Protein AF-0000000083647543 (afdb_homodimer)

pLDDT: mean 90.59, std 14.77, range [20.58, 98.81]

Organism: NCBI:txid97028

Foldseek 3Di:
DPCVVPPDDDDDDDDDPDADDDDDDPVLFDPDDPPDQDFQWAWKDKLNDIFTFATEAQVAPAKAFEVVLCVVSVHDLVQFDADPDAFDQDPVGDGFHFPHKGWIWIWDDDDQQIDTDIGIHTYGHDDDPGRMYDYNVNCVRQVWDDDSRSSDIWGAGPVRDIDD/DPCPVPPDDDDDDDDDPDADDDDDDPVLFDDDDPPDQDFQWAWKDKLNDIFTFATEAQVAPAKAFEVVLCVVSVHDLVQFDADPDAFDQDPVGDGFHFPHKGWIWIWDDDDQQIDTDIGIHTYGHDDDPGRMYDYNVNCVRQVWDDDSRSSDIWGAGPVRDIDD

Solvent-accessible surface area (backbone atoms only — not comparable to full-atom values): 18134 Å² total; per-residue (Å²): 126,82,71,74,69,56,86,72,66,42,41,74,64,69,90,72,85,88,56,82,50,54,67,49,44,70,86,56,40,62,89,67,77,81,54,80,60,59,74,36,60,40,59,37,35,39,78,92,36,85,45,62,39,27,34,52,18,57,56,32,80,49,26,37,30,25,41,70,41,45,51,70,56,69,56,54,76,88,58,46,39,82,63,86,68,78,59,45,65,44,82,61,56,52,69,45,70,54,77,13,33,36,77,42,60,36,29,35,52,48,80,89,35,32,37,71,47,77,38,65,25,39,30,29,84,46,65,64,96,46,37,26,37,42,5,26,45,50,36,39,75,55,53,33,38,51,24,56,51,46,58,45,50,32,29,56,22,85,86,66,45,51,25,61,129,81,72,75,70,58,88,72,66,43,42,73,63,70,91,73,85,88,58,83,50,55,68,47,45,71,88,54,39,62,88,70,76,82,55,81,60,61,76,38,63,41,58,36,34,41,78,92,35,84,43,60,40,27,35,52,18,56,56,33,80,50,24,36,29,24,42,70,40,45,50,71,56,69,55,52,72,87,57,46,40,82,62,86,70,79,59,45,64,43,84,63,56,51,68,45,72,54,76,13,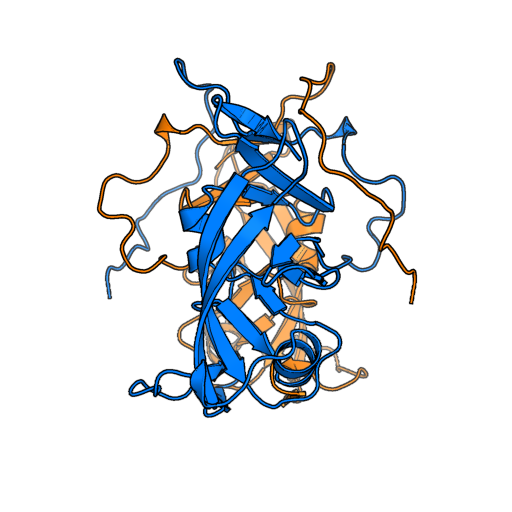32,38,79,41,60,36,30,35,50,48,79,88,35,33,38,73,45,80,38,64,25,39,30,29,85,46,66,64,95,46,38,28,35,42,5,26,45,51,36,40,75,54,53,34,39,50,23,58,52,47,59,45,51,31,31,56,21,85,85,66,46,49,25,61

Sequence (328 aa):
LIDATSKQSATLDKPKKGSVPLSFYLEELPGGSANAPIPLLIRADMANFDVRRVLVGPGSSVDIMFAHCFRTLQLSEHHLAPYVGSDLQGFNGETTKPWGYVDLIVTFGANETAKSIKVQFLVVDCPSLYQCIMGRTAIVDLLAVPSTAHLKLKYYTNKGQVATLIDATSKQSATLDKPKKGSVPLSFYLEELPGGSANAPIPLLIRADMANFDVRRVLVGPGSSVDIMFAHCFRTLQLSEHHLAPYVGSDLQGFNGETTKPWGYVDLIVTFGANETAKSIKVQFLVVDCPSLYQCIMGRTAIVDLLAVPSTAHLKLKYYTNKGQVAT

Nearest PDB structures (foldseek):
  4exh-assembly1_A  TM=6.864E-01  e=7.816E-05  DG-75 Murine leukemia virus
  4xrn-assembly2_B  TM=3.921E-01  e=3.327E-01  Pseudomonas aeruginosa PAO1
  5uwv-assembly6_F  TM=3.687E-01  e=5.391E+00  Mycobacteroides abscessus ATCC 19977
  6iaa-assembly3_C  TM=2.468E-01  e=9.190E+00  Homo sapiens
  4exh-assembly1_A  TM=6.865E-01  e=7.778E-05  DG-75 Murine leukemia virus

Radius of gyration: 19.42 Å; Cα contacts (8 Å, |Δi|>4): 755; chains: 2; bounding box: 48×52×42 Å

Secondary structure (DSSP, 8-state):
-----------B--PPSSSPPEEE-GGGSPSS---S----EEEEEETTEEEEEEEE-TT-SSEEEEHHHHHHTT--GGGPBPP-SPPEE-TTS-EE---EEEEEEEEES-GGG-EEEEEEEEEE----S-SEEE-HHHHHHHT-EEETTTTEEEEE-TTS-EE-/-----------B--PPSSSPPEEE-GGGSPSS---S----EEEEEETTEEEEEEEE-TT-SSEEEEHHHHHHTT--GGGPBPP-SPPEE-TTS-EE---EEEEEEEEES-GGG-EEEEEEEEEE----S-SEEE-HHHHHHHT-EEETTTTEEEEE-TTS-EE-

Structure (mmCIF, N/CA/C/O backbone):
data_AF-0000000083647543-model_v1
#
loop_
_entity.id
_entity.type
_entity.pdbx_description
1 polymer 'Uncharacterized protein'
#
loop_
_atom_site.group_PDB
_atom_site.id
_atom_site.type_symbol
_atom_site.label_atom_id
_atom_site.label_alt_id
_atom_site.label_comp_id
_atom_site.label_asym_id
_atom_site.label_entity_id
_atom_site.label_seq_id
_atom_site.pdbx_PDB_ins_code
_atom_site.Cartn_x
_atom_site.Cartn_y
_atom_site.Cartn_z
_atom_site.occupancy
_atom_site.B_iso_or_equiv
_atom_site.auth_seq_id
_atom_site.auth_comp_id
_atom_site.auth_asym_id
_atom_site.auth_atom_id
_atom_site.pdbx_PDB_model_num
ATOM 1 N N . LEU A 1 1 ? -1.222 -6.895 21.141 1 20.97 1 LEU A N 1
ATOM 2 C CA . LEU A 1 1 ? -1.271 -5.695 20.312 1 20.97 1 LEU A CA 1
ATOM 3 C C . LEU A 1 1 ? 0.047 -4.934 20.375 1 20.97 1 LEU A C 1
ATOM 5 O O . LEU A 1 1 ? 0.365 -4.328 21.406 1 20.97 1 LEU A O 1
ATOM 9 N N . ILE A 1 2 ? 1.062 -5.445 19.984 1 27.89 2 ILE A N 1
ATOM 10 C CA . ILE A 1 2 ? 2.357 -4.789 20.141 1 27.89 2 ILE A CA 1
ATOM 11 C C . ILE A 1 2 ? 2.254 -3.34 19.656 1 27.89 2 ILE A C 1
ATOM 13 O O . ILE A 1 2 ? 1.696 -3.064 18.594 1 27.89 2 ILE A O 1
ATOM 17 N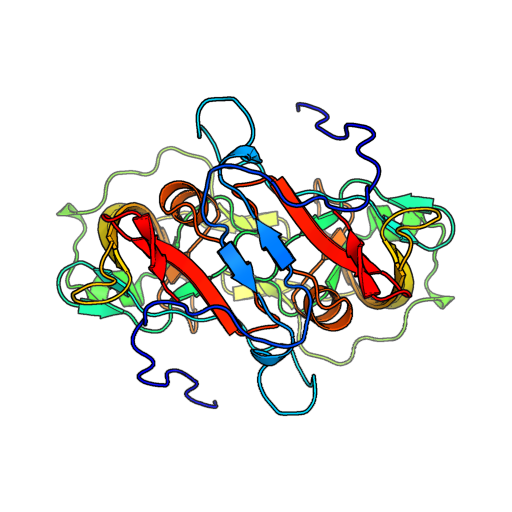 N . ASP A 1 3 ? 2.072 -2.473 20.578 1 28.98 3 ASP A N 1
ATOM 18 C CA . ASP A 1 3 ? 2.07 -1.021 20.422 1 28.98 3 ASP A CA 1
ATOM 19 C C . ASP A 1 3 ? 3.24 -0.554 19.562 1 28.98 3 ASP A C 1
ATOM 21 O O . ASP A 1 3 ? 4.34 -0.328 20.078 1 28.98 3 ASP A O 1
ATOM 25 N N . ALA A 1 4 ? 3.342 -1.151 18.516 1 37.75 4 ALA A N 1
ATOM 26 C CA . ALA A 1 4 ? 4.445 -0.726 17.656 1 37.75 4 ALA A CA 1
ATOM 27 C C . ALA A 1 4 ? 4.473 0.792 17.5 1 37.75 4 ALA A C 1
ATOM 29 O O . ALA A 1 4 ? 5.086 1.321 16.578 1 37.75 4 ALA A O 1
ATOM 30 N N . THR A 1 5 ? 3.502 1.408 18.172 1 40.47 5 THR A N 1
ATOM 31 C CA . THR A 1 5 ? 3.6 2.863 18.141 1 40.47 5 THR A CA 1
ATOM 32 C C . THR A 1 5 ? 4.914 3.334 18.75 1 40.47 5 THR A C 1
ATOM 34 O O . THR A 1 5 ? 4.957 3.689 19.938 1 40.47 5 THR A O 1
ATOM 37 N N . SER A 1 6 ? 5.879 2.578 18.688 1 40.75 6 SER A N 1
ATOM 38 C CA . SER A 1 6 ? 7.09 3.172 19.234 1 40.75 6 SER A CA 1
ATOM 39 C C . SER A 1 6 ? 7.238 4.629 18.812 1 40.75 6 SER A C 1
ATOM 41 O O . SER A 1 6 ? 6.781 5.016 17.734 1 40.75 6 SER A O 1
ATOM 43 N N . LYS A 1 7 ? 7.457 5.473 19.766 1 51 7 LYS A N 1
ATOM 44 C CA . LYS A 1 7 ? 7.871 6.871 19.719 1 51 7 LYS A CA 1
ATOM 45 C C . LYS A 1 7 ? 8.852 7.121 18.578 1 51 7 LYS A C 1
ATOM 47 O O . LYS A 1 7 ? 9.922 7.691 18.781 1 51 7 LYS A O 1
ATOM 52 N N . GLN A 1 8 ? 8.734 6.312 17.562 1 63.41 8 GLN A N 1
ATOM 53 C CA . GLN A 1 8 ? 9.836 6.578 16.641 1 63.41 8 GLN A CA 1
ATOM 54 C C . GLN A 1 8 ? 9.594 7.855 15.852 1 63.41 8 GLN A C 1
ATOM 56 O O . GLN A 1 8 ? 8.531 8.039 15.258 1 63.41 8 GLN A O 1
ATOM 61 N N . SER A 1 9 ? 10.281 8.852 16.281 1 78.44 9 SER A N 1
ATOM 62 C CA . SER A 1 9 ? 10.398 10.125 15.594 1 78.44 9 SER A CA 1
ATOM 63 C C . SER A 1 9 ? 11.156 9.977 14.273 1 78.44 9 SER A C 1
ATOM 65 O O . SER A 1 9 ? 12.055 9.141 14.164 1 78.44 9 SER A O 1
ATOM 67 N N . ALA A 1 10 ? 10.617 10.625 13.391 1 88.5 10 ALA A N 1
ATOM 68 C CA . ALA A 1 10 ? 11.32 10.648 12.109 1 88.5 10 ALA A CA 1
ATOM 69 C C . ALA A 1 10 ? 12.766 11.109 12.289 1 88.5 10 ALA A C 1
ATOM 71 O O . ALA A 1 10 ? 13.047 11.977 13.125 1 88.5 10 ALA A O 1
ATOM 72 N N . THR A 1 11 ? 13.672 10.539 11.578 1 91.81 11 THR A N 1
ATOM 73 C CA . THR A 1 11 ? 15.078 10.922 11.562 1 91.81 11 THR A CA 1
ATOM 74 C C . THR A 1 11 ? 15.57 11.109 10.133 1 91.81 11 THR A C 1
ATOM 76 O O . THR A 1 11 ? 14.961 10.609 9.188 1 91.81 11 THR A O 1
ATOM 79 N N . LEU A 1 12 ? 16.609 11.844 10.031 1 92.81 12 LEU A N 1
ATOM 80 C CA . LEU A 1 12 ? 17.281 11.922 8.734 1 92.81 12 LEU A CA 1
ATOM 81 C C . LEU A 1 12 ? 17.969 10.602 8.398 1 92.81 12 LEU A C 1
ATOM 83 O O . LEU A 1 12 ? 18.562 9.969 9.273 1 92.81 12 LEU A O 1
ATOM 87 N N . ASP A 1 13 ? 17.75 10.266 7.203 1 91.06 13 ASP A N 1
ATOM 88 C CA . ASP A 1 13 ? 18.281 8.984 6.762 1 91.06 13 ASP A CA 1
ATOM 89 C C . ASP A 1 13 ? 19.781 9.07 6.496 1 91.06 13 ASP A C 1
ATOM 91 O O . ASP A 1 13 ? 20.281 10.117 6.082 1 91.06 13 ASP A O 1
ATOM 95 N N . LYS A 1 14 ? 20.484 8.031 6.789 1 86.06 14 LYS A N 1
ATOM 96 C CA . LYS A 1 14 ? 21.906 7.887 6.473 1 86.06 14 LYS A CA 1
ATOM 97 C C . LYS A 1 14 ? 22.156 6.645 5.625 1 86.06 14 LYS A C 1
ATOM 99 O O . LYS A 1 14 ? 21.562 5.594 5.867 1 86.06 14 LYS A O 1
ATOM 104 N N . PRO A 1 15 ? 22.984 6.852 4.648 1 80.38 15 PRO A N 1
ATOM 105 C CA . PRO A 1 15 ? 23.328 5.656 3.873 1 80.38 15 PRO A CA 1
ATOM 106 C C . PRO A 1 15 ? 23.953 4.559 4.727 1 80.38 15 PRO A C 1
ATOM 108 O O . PRO A 1 15 ? 24.688 4.852 5.676 1 80.38 15 PRO A O 1
ATOM 111 N N . LYS A 1 16 ? 23.531 3.342 4.379 1 83.19 16 LYS A N 1
ATOM 112 C CA . LYS A 1 16 ? 24.141 2.201 5.066 1 83.19 16 LYS A CA 1
ATOM 113 C C . LYS A 1 16 ? 25.219 1.545 4.203 1 83.19 16 LYS A C 1
ATOM 115 O O . LYS A 1 16 ? 25.219 1.689 2.98 1 83.19 16 LYS A O 1
ATOM 120 N N . LYS A 1 17 ? 26.172 1.016 4.965 1 80 17 LYS A N 1
ATOM 121 C CA . LYS A 1 17 ? 27.25 0.288 4.297 1 80 17 LYS A CA 1
ATOM 122 C C . LYS A 1 17 ? 26.922 -1.202 4.207 1 80 17 LYS A C 1
ATOM 124 O O . LYS A 1 17 ? 26.219 -1.741 5.059 1 80 17 LYS A O 1
ATOM 129 N N . GLY A 1 18 ? 27.094 -1.846 3.043 1 80.69 18 GLY A N 1
ATOM 130 C CA . GLY A 1 18 ? 26.969 -3.291 2.938 1 80.69 18 GLY A CA 1
ATOM 131 C C . GLY A 1 18 ? 26.156 -3.736 1.735 1 80.69 18 GLY A C 1
ATOM 132 O O . GLY A 1 18 ? 26.703 -4.25 0.761 1 80.69 18 GLY A O 1
ATOM 133 N N . SER A 1 19 ? 24.734 -3.463 1.867 1 82.56 19 SER A N 1
ATOM 134 C CA . SER A 1 19 ? 23.891 -4.008 0.815 1 82.56 19 SER A CA 1
ATOM 135 C C . SER A 1 19 ? 23.531 -2.941 -0.215 1 82.56 19 SER A C 1
ATOM 137 O O . SER A 1 19 ? 23.484 -1.752 0.104 1 82.56 19 SER A O 1
ATOM 139 N N . VAL A 1 20 ? 23.406 -3.359 -1.423 1 92.62 20 VAL A N 1
ATOM 140 C CA . VAL A 1 20 ? 22.797 -2.496 -2.438 1 92.62 20 VAL A CA 1
ATOM 141 C C . VAL A 1 20 ? 21.359 -2.184 -2.062 1 92.62 20 VAL A C 1
ATOM 143 O O . VAL A 1 20 ? 20.547 -3.096 -1.878 1 92.62 20 VAL A O 1
ATOM 146 N N . PRO A 1 21 ? 21.031 -0.951 -1.931 1 96.25 21 PRO A N 1
ATOM 147 C CA . PRO A 1 21 ? 19.672 -0.608 -1.506 1 96.25 21 PRO A CA 1
ATOM 148 C C . PRO A 1 21 ? 18.656 -0.684 -2.646 1 96.25 21 PRO A C 1
ATOM 150 O O . PRO A 1 21 ? 19.031 -0.63 -3.818 1 96.25 21 PRO A O 1
ATOM 153 N N . LEU A 1 22 ? 17.422 -0.881 -2.346 1 97.69 22 LEU A N 1
ATOM 154 C CA . LEU A 1 22 ? 16.328 -0.566 -3.252 1 97.69 22 LEU A CA 1
ATOM 155 C C . LEU A 1 22 ? 16.047 0.934 -3.273 1 97.69 22 LEU A C 1
ATOM 157 O O . LEU A 1 22 ? 15.57 1.498 -2.287 1 97.69 22 LEU A O 1
ATOM 161 N N . SER A 1 23 ? 16.312 1.563 -4.406 1 97.5 23 SER A N 1
ATOM 162 C CA . SER A 1 23 ? 16.344 3.021 -4.453 1 97.5 23 SER A CA 1
ATOM 163 C C . SER A 1 23 ? 15.344 3.562 -5.473 1 97.5 23 SER A C 1
ATOM 165 O O . SER A 1 23 ? 15.203 3.008 -6.562 1 97.5 23 SER A O 1
ATOM 167 N N . PHE A 1 24 ? 14.703 4.633 -5.098 1 96.75 24 PHE A N 1
ATOM 168 C CA . PHE A 1 24 ? 13.789 5.359 -5.969 1 96.75 24 PHE A CA 1
ATOM 169 C C . PHE A 1 24 ? 14.273 6.789 -6.188 1 96.75 24 PHE A C 1
ATOM 171 O O . PHE A 1 24 ? 14.461 7.539 -5.227 1 96.75 24 PHE A O 1
ATOM 178 N N . TYR A 1 25 ? 14.445 7.133 -7.41 1 95.88 25 TYR A N 1
ATOM 179 C CA . TYR A 1 25 ? 14.984 8.438 -7.77 1 95.88 25 TYR A CA 1
ATOM 180 C C . TYR A 1 25 ? 13.875 9.359 -8.266 1 95.88 25 TYR A C 1
ATOM 182 O O . TYR A 1 25 ? 12.906 8.906 -8.883 1 95.88 25 TYR A O 1
ATOM 190 N N . LEU A 1 26 ? 14.07 10.68 -7.98 1 93.75 26 LEU A N 1
ATOM 191 C CA . LEU A 1 26 ? 13.117 11.656 -8.5 1 93.75 26 LEU A CA 1
ATOM 192 C C . LEU A 1 26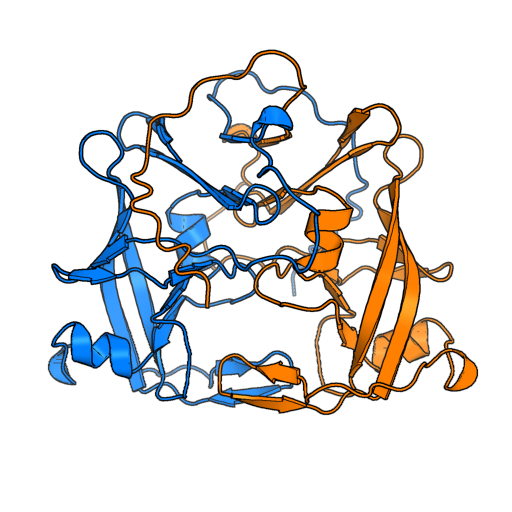 ? 13.023 11.57 -10.016 1 93.75 26 LEU A C 1
ATOM 194 O O . LEU A 1 26 ? 11.953 11.781 -10.594 1 93.75 26 LEU A O 1
ATOM 198 N N . GLU A 1 27 ? 14.07 11.203 -10.703 1 92.44 27 GLU A N 1
ATOM 199 C CA . GLU A 1 27 ? 14.156 11.117 -12.156 1 92.44 27 GLU A CA 1
ATOM 200 C C . GLU A 1 27 ? 13.266 10 -12.695 1 92.44 27 GLU A C 1
ATOM 202 O O . GLU A 1 27 ? 12.984 9.953 -13.898 1 92.44 27 GLU A O 1
ATOM 207 N N . GLU A 1 28 ? 12.883 9.125 -11.805 1 92.62 28 GLU A N 1
ATOM 208 C CA . GLU A 1 28 ? 12.078 7.98 -12.234 1 92.62 28 GLU A CA 1
ATOM 209 C C . GLU A 1 28 ? 10.586 8.289 -12.148 1 92.62 28 GLU A C 1
ATOM 211 O O . GLU A 1 28 ? 9.75 7.465 -12.523 1 92.62 28 GLU A O 1
ATOM 216 N N . LEU A 1 29 ? 10.219 9.414 -11.586 1 92.19 29 LEU A N 1
ATOM 217 C CA . LEU A 1 29 ? 8.805 9.781 -11.5 1 92.19 29 LEU A CA 1
ATOM 218 C C . LEU A 1 29 ? 8.188 9.875 -12.891 1 92.19 29 LEU A C 1
ATOM 220 O O . LEU A 1 29 ? 8.828 10.359 -13.828 1 92.19 29 LEU A O 1
ATOM 224 N N . PRO A 1 30 ? 7.035 9.273 -12.977 1 87.12 30 PRO A N 1
ATOM 225 C CA . PRO A 1 30 ? 6.41 9.367 -14.297 1 87.12 30 PRO A CA 1
ATOM 226 C C . PRO A 1 30 ? 6.121 10.812 -14.711 1 87.12 30 PRO A C 1
ATOM 228 O O . PRO A 1 30 ? 5.926 11.672 -13.852 1 87.12 30 PRO A O 1
ATOM 231 N N . GLY A 1 31 ? 6.453 11.203 -15.977 1 72.88 31 GLY A N 1
ATOM 232 C CA . GLY A 1 31 ? 6.074 12.492 -16.547 1 72.88 31 GLY A CA 1
ATOM 233 C C . GLY A 1 31 ? 4.574 12.727 -16.547 1 72.88 31 GLY A C 1
ATOM 234 O O . GLY A 1 31 ? 3.793 11.773 -16.5 1 72.88 31 GLY A O 1
ATOM 235 N N . GLY A 1 32 ? 3.969 13.906 -16.016 1 59.56 32 GLY A N 1
ATOM 236 C CA . GLY A 1 32 ? 2.559 14.266 -16.031 1 59.56 32 GLY A CA 1
ATOM 237 C C . GLY A 1 32 ? 2.045 14.734 -14.688 1 59.56 32 GLY A C 1
ATOM 238 O O . GLY A 1 32 ? 2.771 14.695 -13.695 1 59.56 32 GLY A O 1
ATOM 239 N N . SER A 1 33 ? 1.001 15.312 -14.883 1 51.12 33 SER A N 1
ATOM 240 C CA . SER A 1 33 ? 0.369 15.891 -13.703 1 51.12 33 SER A CA 1
ATOM 241 C C . SER A 1 33 ? 0.052 14.82 -12.664 1 51.12 33 SER A C 1
ATOM 243 O O . SER A 1 33 ? -0.335 13.703 -13.008 1 51.12 33 SER A O 1
ATOM 245 N N . ALA A 1 34 ? 0.755 14.992 -11.641 1 51.72 34 ALA A N 1
ATOM 246 C CA . ALA A 1 34 ? 0.416 14.242 -10.438 1 51.72 34 ALA A CA 1
ATOM 247 C C . ALA A 1 34 ? -1.086 13.977 -10.359 1 51.72 34 ALA A C 1
ATOM 249 O O . ALA A 1 34 ? -1.601 13.586 -9.312 1 51.72 34 ALA A O 1
ATOM 250 N N . ASN A 1 35 ? -1.878 14.234 -11.508 1 52.59 35 ASN A N 1
ATOM 251 C CA . ASN A 1 35 ? -3.295 14.078 -11.195 1 52.59 35 ASN A CA 1
ATOM 252 C C . ASN A 1 35 ? -3.555 12.82 -10.375 1 52.59 35 ASN A C 1
ATOM 254 O O . ASN A 1 35 ? -2.615 12.164 -9.914 1 52.59 35 ASN A O 1
ATOM 258 N N . ALA A 1 36 ? -4.73 12.078 -10.703 1 57.47 36 ALA A N 1
ATOM 259 C CA . ALA A 1 36 ? -5.32 11.07 -9.82 1 57.47 36 ALA A CA 1
ATOM 260 C C . ALA A 1 36 ? -4.395 9.867 -9.664 1 57.47 36 ALA A C 1
ATOM 262 O O . ALA A 1 36 ? -3.924 9.305 -10.656 1 57.47 36 ALA A O 1
ATOM 263 N N . PRO A 1 37 ? -3.883 9.711 -8.445 1 74.19 37 PRO A N 1
ATOM 264 C CA . PRO A 1 37 ? -2.895 8.641 -8.266 1 74.19 37 PRO A CA 1
ATOM 265 C C . PRO A 1 37 ? -3.361 7.309 -8.844 1 74.19 37 PRO A C 1
ATOM 267 O O . PRO A 1 37 ? -4.492 6.887 -8.594 1 74.19 37 PRO A O 1
ATOM 270 N N . ILE A 1 38 ? -2.756 6.906 -9.891 1 88.94 38 ILE A N 1
ATOM 271 C CA . ILE A 1 38 ? -2.887 5.625 -10.578 1 88.94 38 ILE A CA 1
ATOM 272 C C . ILE A 1 38 ? -2.443 4.496 -9.648 1 88.94 38 ILE A C 1
ATOM 274 O O . ILE A 1 38 ? -1.443 4.625 -8.938 1 88.94 38 ILE A O 1
ATOM 278 N N . PRO A 1 39 ? -3.334 3.48 -9.555 1 94.38 39 PRO A N 1
ATOM 279 C CA . PRO A 1 39 ? -2.867 2.342 -8.758 1 94.38 39 PRO A CA 1
ATOM 280 C C . PRO A 1 39 ? -1.627 1.677 -9.352 1 94.38 39 PRO A C 1
ATOM 282 O O . PRO A 1 39 ? -1.45 1.674 -10.578 1 94.38 39 PRO A O 1
ATOM 285 N N . LEU A 1 40 ? -0.824 1.194 -8.523 1 95.88 40 LEU A N 1
ATOM 286 C CA . LEU A 1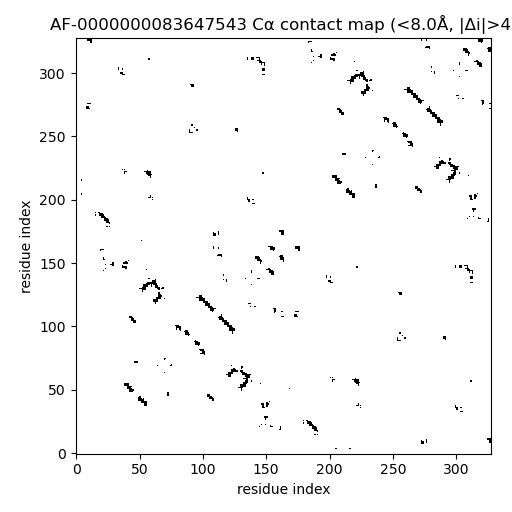 40 ? 0.308 0.404 -8.992 1 95.88 40 LEU A CA 1
ATOM 287 C C . LEU A 1 40 ? -0.124 -1.019 -9.336 1 95.88 40 LEU A C 1
ATOM 289 O O . LEU A 1 40 ? -0.492 -1.788 -8.445 1 95.88 40 LEU A O 1
ATOM 293 N N . LEU A 1 41 ? -0.096 -1.329 -10.602 1 97.06 41 LEU A N 1
ATOM 294 C CA . LEU A 1 41 ? -0.351 -2.676 -11.102 1 97.06 41 LEU A CA 1
ATOM 295 C C . LEU A 1 41 ? 0.939 -3.326 -11.586 1 97.06 41 LEU A C 1
ATOM 297 O O . LEU A 1 41 ? 1.766 -2.674 -12.227 1 97.06 41 LEU A O 1
ATOM 301 N N . ILE A 1 42 ? 0.978 -4.582 -11.234 1 97.56 42 ILE A N 1
ATOM 302 C CA . ILE A 1 42 ? 2.125 -5.305 -11.766 1 97.56 42 ILE A CA 1
ATOM 303 C C . ILE A 1 42 ? 1.651 -6.562 -12.492 1 97.56 42 ILE A C 1
ATOM 305 O O . ILE A 1 42 ? 0.465 -6.898 -12.453 1 97.56 42 ILE A O 1
ATOM 309 N N . ARG A 1 43 ? 2.621 -7.121 -13.156 1 97.56 43 ARG A N 1
ATOM 310 C CA . ARG A 1 43 ? 2.432 -8.406 -13.82 1 97.56 43 ARG A CA 1
ATOM 311 C C . ARG A 1 43 ? 3.238 -9.5 -13.125 1 97.56 43 ARG A C 1
ATOM 313 O O . ARG A 1 43 ? 4.336 -9.25 -12.617 1 97.56 43 ARG A O 1
ATOM 320 N N . ALA A 1 44 ? 2.719 -10.625 -13.125 1 98.12 44 ALA A N 1
ATOM 321 C CA . ALA A 1 44 ? 3.418 -11.789 -12.578 1 98.12 44 ALA A CA 1
ATOM 322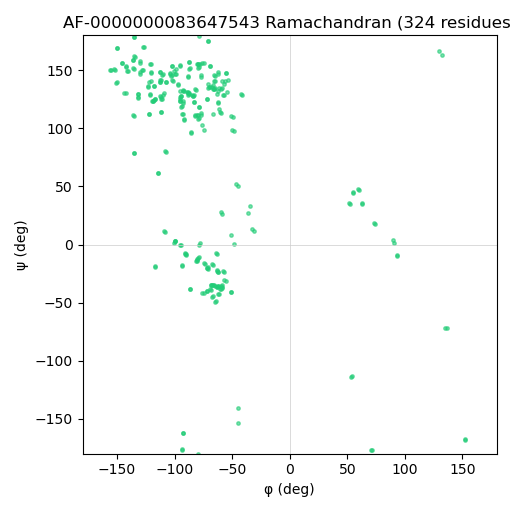 C C . ALA A 1 44 ? 2.961 -13.078 -13.258 1 98.12 44 ALA A C 1
ATOM 324 O O . ALA A 1 44 ? 1.813 -13.18 -13.703 1 98.12 44 ALA A O 1
ATOM 325 N N . ASP A 1 45 ? 3.881 -14 -13.297 1 98.06 45 ASP A N 1
ATOM 326 C CA . ASP A 1 45 ? 3.557 -15.312 -13.844 1 98.06 45 ASP A CA 1
ATOM 327 C C . ASP A 1 45 ? 3.145 -16.281 -12.734 1 98.06 45 ASP A C 1
ATOM 329 O O . ASP A 1 45 ? 3.84 -16.406 -11.719 1 98.06 45 ASP A O 1
ATOM 333 N N . MET A 1 46 ? 2.023 -16.875 -12.93 1 98 46 MET A N 1
ATOM 334 C CA . MET A 1 46 ? 1.57 -17.891 -11.992 1 98 46 MET A CA 1
ATOM 335 C C . MET A 1 46 ? 0.697 -18.938 -12.695 1 98 46 MET A C 1
ATOM 337 O O . MET A 1 46 ? -0.091 -18.578 -13.578 1 98 46 MET A O 1
ATOM 341 N N . ALA A 1 47 ? 0.888 -20.172 -12.328 1 97.06 47 ALA A N 1
ATOM 342 C CA . ALA A 1 47 ? 0.165 -21.297 -12.914 1 97.06 47 ALA A CA 1
ATOM 343 C C . ALA A 1 47 ? 0.25 -21.266 -14.438 1 97.06 47 ALA A C 1
ATOM 345 O O . ALA A 1 47 ? -0.746 -21.5 -15.125 1 97.06 47 ALA A O 1
ATOM 346 N N . ASN A 1 48 ? 1.388 -20.828 -14.961 1 95.62 48 ASN A N 1
ATOM 347 C CA . ASN A 1 48 ? 1.721 -20.828 -16.391 1 95.62 48 ASN A CA 1
ATOM 348 C C . ASN A 1 48 ? 0.956 -19.75 -17.141 1 95.62 48 ASN A C 1
ATOM 350 O O . ASN A 1 48 ? 0.792 -19.844 -18.359 1 95.62 48 ASN A O 1
ATOM 354 N N . PHE A 1 49 ? 0.452 -18.812 -16.438 1 98 49 PHE A N 1
ATOM 355 C CA . PHE A 1 49 ? -0.234 -17.688 -17.078 1 98 49 PHE A CA 1
ATOM 356 C C . PHE A 1 49 ? 0.442 -16.375 -16.719 1 98 49 PHE A C 1
ATOM 358 O O . PHE A 1 49 ? 0.976 -16.219 -15.625 1 98 49 PHE A O 1
ATOM 365 N N . ASP A 1 50 ? 0.375 -15.469 -17.672 1 97.06 50 ASP A N 1
ATOM 366 C CA . ASP A 1 50 ? 0.785 -14.086 -17.469 1 97.06 50 ASP A CA 1
ATOM 367 C C . ASP A 1 50 ? -0.359 -13.25 -16.891 1 97.06 50 ASP A C 1
ATOM 369 O O . ASP A 1 50 ? -1.25 -12.82 -17.609 1 97.06 50 ASP A O 1
ATOM 373 N N . VAL A 1 51 ? -0.346 -13.086 -15.547 1 98 51 VAL A N 1
ATOM 374 C CA . VAL A 1 51 ? -1.39 -12.32 -14.867 1 98 51 VAL A CA 1
ATOM 375 C C . VAL A 1 51 ? -1.001 -10.844 -14.82 1 98 51 VAL A C 1
ATOM 377 O O . VAL A 1 51 ? 0.033 -10.484 -14.258 1 98 51 VAL A O 1
ATOM 380 N N . ARG A 1 52 ? -1.906 -9.906 -15.25 1 96.5 52 ARG A N 1
ATOM 381 C CA . ARG A 1 52 ? -1.435 -8.562 -15.578 1 96.5 52 ARG A CA 1
ATOM 382 C C . ARG A 1 52 ? -2.053 -7.523 -14.656 1 96.5 52 ARG A C 1
ATOM 384 O O . ARG A 1 52 ? -1.585 -6.387 -14.586 1 96.5 52 ARG A O 1
ATOM 391 N N . ARG A 1 53 ? -3.057 -7.781 -14.023 1 97.31 53 ARG A N 1
ATOM 392 C CA . ARG A 1 53 ? -3.721 -6.797 -13.172 1 97.31 53 ARG A CA 1
ATOM 393 C C . ARG A 1 53 ? -3.646 -7.203 -11.703 1 97.31 53 ARG A C 1
ATOM 395 O O . ARG A 1 53 ? -4.676 -7.406 -11.055 1 97.31 53 ARG A O 1
ATOM 402 N N . VAL A 1 54 ? -2.408 -7.277 -11.297 1 98.5 54 VAL A N 1
ATOM 403 C CA . VAL A 1 54 ? -2.148 -7.508 -9.883 1 98.5 54 VAL A CA 1
ATOM 404 C C . VAL A 1 54 ? -1.995 -6.172 -9.156 1 98.5 54 VAL A C 1
ATOM 406 O O . VAL A 1 54 ? -0.997 -5.473 -9.344 1 98.5 54 VAL A O 1
ATOM 409 N N . LEU A 1 55 ? -2.979 -5.852 -8.391 1 98.12 55 LEU A N 1
ATOM 410 C CA . LEU A 1 55 ? -2.9 -4.633 -7.59 1 98.12 55 LEU A CA 1
ATOM 411 C C . LEU A 1 55 ? -1.917 -4.801 -6.438 1 98.12 55 LEU A C 1
ATOM 413 O O . LEU A 1 55 ? -2.021 -5.754 -5.664 1 98.12 55 LEU A O 1
ATOM 417 N N . VAL A 1 56 ? -0.963 -3.936 -6.332 1 97.69 56 VAL A N 1
ATOM 418 C CA . VAL A 1 56 ? -0.077 -3.916 -5.172 1 97.69 56 VAL A CA 1
ATOM 419 C C . VAL A 1 56 ? -0.74 -3.154 -4.027 1 97.69 56 VAL A C 1
ATOM 421 O O . VAL A 1 56 ? -0.964 -1.946 -4.125 1 97.69 56 VAL A O 1
ATOM 424 N N . GLY A 1 57 ? -1.102 -3.883 -2.975 1 96.75 57 GLY A N 1
ATOM 425 C CA . GLY A 1 57 ? -1.847 -3.293 -1.873 1 96.75 57 GLY A CA 1
ATOM 426 C C . GLY A 1 57 ? -1.322 -3.707 -0.511 1 96.75 57 GLY A C 1
ATOM 427 O O . GLY A 1 57 ? -1.936 -4.527 0.174 1 96.75 57 GLY A O 1
ATOM 428 N N . PRO A 1 58 ? -0.208 -3.084 -0.067 1 95.56 58 PRO A N 1
ATOM 429 C CA . PRO A 1 58 ? 0.379 -3.479 1.215 1 95.56 58 PRO A CA 1
ATOM 430 C C . PRO A 1 58 ? -0.551 -3.213 2.396 1 95.56 58 PRO A C 1
ATOM 432 O O . PRO A 1 58 ? -0.278 -3.66 3.514 1 95.56 58 PRO A O 1
ATOM 435 N N . GLY A 1 59 ? -1.625 -2.543 2.164 1 94.44 59 GLY A N 1
ATOM 436 C CA . GLY A 1 59 ? -2.627 -2.383 3.205 1 94.44 59 GLY A CA 1
ATOM 437 C C . GLY A 1 59 ? -3.383 -3.662 3.51 1 94.44 59 GLY A C 1
ATOM 438 O O . GLY A 1 59 ? -4.023 -3.777 4.559 1 94.44 59 GLY A O 1
ATOM 439 N N . SER A 1 60 ? -3.357 -4.539 2.604 1 95.19 60 SER A N 1
ATOM 440 C CA . SER A 1 60 ? -4.043 -5.816 2.768 1 95.19 60 SER A CA 1
ATOM 441 C C . SER A 1 60 ? -3.203 -6.793 3.584 1 95.19 60 SER A C 1
ATOM 443 O O . SER A 1 60 ? -2.018 -6.984 3.305 1 95.19 60 SER A O 1
ATOM 445 N N . SER A 1 61 ? -3.824 -7.422 4.547 1 93.75 61 SER A N 1
ATOM 446 C CA . SER A 1 61 ? -3.119 -8.359 5.418 1 93.75 61 SER A CA 1
ATOM 447 C C . SER A 1 61 ? -2.928 -9.711 4.742 1 93.75 61 SER A C 1
ATOM 449 O O . SER A 1 61 ? -2.166 -10.547 5.227 1 93.75 61 SER A O 1
ATOM 451 N N . VAL A 1 62 ? -3.588 -9.883 3.643 1 94.88 62 VAL A N 1
ATOM 452 C CA . VAL A 1 62 ? -3.521 -11.156 2.932 1 94.88 62 VAL A CA 1
ATOM 453 C C . VAL A 1 62 ? -3.334 -10.898 1.437 1 94.88 62 VAL A C 1
ATOM 455 O O . VAL A 1 62 ? -3.561 -9.789 0.957 1 94.88 62 VAL A O 1
ATOM 458 N N . ASP A 1 63 ? -2.91 -11.914 0.774 1 97.31 63 ASP A N 1
ATOM 459 C CA . ASP A 1 63 ? -2.926 -11.938 -0.685 1 97.31 63 ASP A CA 1
ATOM 460 C C . ASP A 1 63 ? -4.246 -12.5 -1.21 1 97.31 63 ASP A C 1
ATOM 462 O O . ASP A 1 63 ? -4.688 -13.57 -0.783 1 97.31 63 ASP A O 1
ATOM 466 N N . ILE A 1 64 ? -4.852 -11.812 -2.152 1 98.19 64 ILE A N 1
ATOM 467 C CA . ILE A 1 64 ? -6.184 -12.172 -2.613 1 98.19 64 ILE A CA 1
ATOM 468 C C . ILE A 1 64 ? -6.137 -12.555 -4.094 1 98.19 64 ILE A C 1
ATOM 470 O O . ILE A 1 64 ? -5.465 -11.891 -4.887 1 98.19 64 ILE A O 1
ATOM 474 N N . MET A 1 65 ? -6.809 -13.594 -4.43 1 98.69 65 MET A N 1
ATOM 475 C CA . MET A 1 65 ? -7.125 -13.922 -5.816 1 98.69 65 MET A CA 1
ATOM 476 C C . MET A 1 65 ? -8.633 -13.906 -6.047 1 98.69 65 MET A C 1
ATOM 478 O O . MET A 1 65 ? -9.383 -14.578 -5.336 1 98.69 65 MET A O 1
ATOM 482 N N . PHE A 1 66 ? -9.055 -13.164 -6.973 1 98.5 66 PHE A N 1
ATOM 483 C CA . PHE A 1 66 ? -10.477 -13.125 -7.281 1 98.5 66 PHE A CA 1
ATOM 484 C C . PHE A 1 66 ? -10.883 -14.336 -8.109 1 98.5 66 PHE A C 1
ATOM 486 O O . PHE A 1 66 ? -10.102 -14.82 -8.93 1 98.5 66 PHE A O 1
ATOM 493 N N . ALA A 1 67 ? -12.102 -14.703 -7.992 1 98 67 ALA A N 1
ATOM 494 C CA . ALA A 1 67 ? -12.609 -15.953 -8.555 1 98 67 ALA A CA 1
ATOM 495 C C . ALA A 1 67 ? -12.438 -15.977 -10.07 1 98 67 ALA A C 1
ATOM 497 O O . ALA A 1 67 ? -12.172 -17.031 -10.656 1 98 67 ALA A O 1
ATOM 498 N N . HIS A 1 68 ? -12.641 -14.867 -10.711 1 97.94 68 HIS A N 1
ATOM 499 C CA . HIS A 1 68 ? -12.5 -14.867 -12.164 1 97.94 68 HIS A CA 1
ATOM 500 C C . HIS A 1 68 ? -11.07 -15.203 -12.578 1 97.94 68 HIS A C 1
ATOM 502 O O . HIS A 1 68 ? -10.844 -15.875 -13.586 1 97.94 68 HIS A O 1
ATOM 508 N N . CYS A 1 69 ? -10.062 -14.75 -11.82 1 98.44 69 CYS A N 1
ATOM 509 C CA . CYS A 1 69 ? -8.672 -15.133 -12.07 1 98.44 69 CYS A CA 1
ATOM 510 C C . CYS A 1 69 ? -8.453 -16.609 -11.789 1 98.44 69 CYS A C 1
ATOM 512 O O . CYS A 1 69 ? -7.828 -17.312 -12.578 1 98.44 69 CYS A O 1
ATOM 514 N N . PHE A 1 70 ? -8.969 -17.109 -10.688 1 98.5 70 PHE A N 1
ATOM 515 C CA . PHE A 1 70 ? -8.898 -18.5 -10.289 1 98.5 70 PHE A CA 1
ATOM 516 C C . PHE A 1 70 ? -9.367 -19.406 -11.422 1 98.5 70 PHE A C 1
ATOM 518 O O . PHE A 1 70 ? -8.688 -20.391 -11.758 1 98.5 70 PHE A O 1
ATOM 525 N N . ARG A 1 71 ? -10.398 -18.984 -12.062 1 97.5 71 ARG A N 1
ATOM 526 C CA . ARG A 1 71 ? -10.961 -19.734 -13.172 1 97.5 71 ARG A CA 1
ATOM 527 C C . ARG A 1 71 ? -10.102 -19.609 -14.422 1 97.5 71 ARG A C 1
ATOM 529 O O . ARG A 1 71 ? -9.883 -20.578 -15.148 1 97.5 71 ARG A O 1
ATOM 536 N N . THR A 1 72 ? -9.664 -18.406 -14.625 1 97.06 72 THR A N 1
ATOM 537 C CA . THR A 1 72 ? -8.82 -18.141 -15.789 1 97.06 72 THR A CA 1
ATOM 538 C C . THR A 1 72 ? -7.555 -19 -15.734 1 97.06 72 THR A C 1
ATOM 540 O O . THR A 1 72 ? -7.066 -19.453 -16.766 1 97.06 72 THR A O 1
ATOM 543 N N . LEU A 1 73 ? -7.055 -19.203 -14.523 1 98.12 73 LEU A N 1
ATOM 544 C CA . LEU A 1 73 ? -5.844 -20 -14.328 1 98.12 73 LEU A CA 1
ATOM 545 C C . LEU A 1 73 ? -6.148 -21.5 -14.414 1 98.12 73 LEU A C 1
ATOM 547 O O . LEU A 1 73 ? -5.27 -22.328 -14.195 1 98.12 73 LEU A O 1
ATOM 551 N N . GLN A 1 74 ? -7.375 -21.812 -14.656 1 97.31 74 GLN A N 1
ATOM 552 C CA . GLN A 1 74 ? -7.84 -23.188 -14.812 1 97.31 74 GLN A CA 1
ATOM 553 C C . GLN A 1 74 ? -7.625 -23.984 -13.523 1 97.31 74 GLN A C 1
ATOM 555 O O . GLN A 1 74 ? -7.246 -25.156 -13.57 1 97.31 74 GLN A O 1
ATOM 560 N N . LEU A 1 75 ? -7.789 -23.312 -12.43 1 97.12 75 LEU A N 1
ATOM 561 C CA . LEU A 1 75 ? -7.773 -23.969 -11.133 1 97.12 75 LEU A CA 1
ATOM 562 C C . LEU A 1 75 ? -9.164 -24.469 -10.75 1 97.12 75 LEU A C 1
ATOM 564 O O . LEU A 1 75 ? -10.164 -23.969 -11.273 1 97.12 75 LEU A O 1
ATOM 568 N N . SER A 1 76 ? -9.172 -25.469 -9.852 1 94.94 76 SER A N 1
ATOM 569 C CA . SER A 1 76 ? -10.438 -26.062 -9.438 1 94.94 76 SER A CA 1
ATOM 570 C C . SER A 1 76 ? -10.492 -26.25 -7.926 1 94.94 76 SER A C 1
ATOM 572 O O . SER A 1 76 ? -9.539 -25.922 -7.219 1 94.94 76 SER A O 1
ATOM 574 N N . GLU A 1 77 ? -11.594 -26.75 -7.449 1 93.06 77 GLU A N 1
ATOM 575 C CA . GLU A 1 77 ? -11.812 -26.984 -6.027 1 93.06 77 GLU A CA 1
ATOM 576 C C . GLU A 1 77 ? -10.742 -27.922 -5.453 1 93.06 77 GLU A C 1
ATOM 578 O O . GLU A 1 77 ? -10.422 -27.844 -4.266 1 93.06 77 GLU A O 1
ATOM 583 N N . HIS A 1 78 ? -10.164 -28.672 -6.34 1 94.12 78 HIS A N 1
ATOM 584 C CA . HIS A 1 78 ? -9.141 -29.609 -5.895 1 94.12 78 HIS A CA 1
ATOM 585 C C . HIS A 1 78 ? -7.855 -28.891 -5.5 1 94.12 78 HIS A C 1
ATOM 587 O O . HIS A 1 78 ? -7.016 -29.453 -4.789 1 94.12 78 HIS A O 1
ATOM 593 N N . HIS A 1 79 ? -7.762 -27.703 -6.016 1 94.56 79 HIS A N 1
ATOM 594 C CA . HIS A 1 79 ? -6.594 -26.906 -5.684 1 94.56 79 HIS A CA 1
ATOM 595 C C . HIS A 1 79 ? -6.84 -26.062 -4.434 1 94.56 79 HIS A C 1
ATOM 597 O O . HIS A 1 79 ? -5.914 -25.438 -3.916 1 94.56 79 HIS A O 1
ATOM 603 N N . LEU A 1 80 ? -8.094 -26.031 -3.939 1 95.38 80 LEU A N 1
ATOM 604 C CA . LEU A 1 80 ? -8.477 -25.156 -2.832 1 95.38 80 LEU A CA 1
ATOM 605 C C . LEU A 1 80 ? -8.344 -25.891 -1.498 1 95.38 80 LEU A C 1
ATOM 607 O O . LEU A 1 80 ? -8.938 -26.953 -1.308 1 95.38 80 LEU A O 1
ATOM 611 N N . ALA A 1 81 ? -7.555 -25.297 -0.639 1 94.94 81 ALA A N 1
ATOM 612 C CA . ALA A 1 81 ? -7.566 -25.719 0.757 1 94.94 81 ALA A CA 1
ATOM 613 C C . ALA A 1 81 ? -8.617 -24.953 1.557 1 94.94 81 ALA A C 1
ATOM 615 O O . ALA A 1 81 ? -8.828 -23.766 1.342 1 94.94 81 ALA A O 1
ATOM 616 N N . PRO A 1 82 ? -9.211 -25.641 2.475 1 90.12 82 PRO A N 1
ATOM 617 C CA . PRO A 1 82 ? -10.258 -24.969 3.242 1 90.12 82 PRO A CA 1
ATOM 618 C C . PRO A 1 82 ? -9.711 -23.812 4.086 1 90.12 82 PRO A C 1
ATOM 620 O O . PRO A 1 82 ? -8.578 -23.875 4.57 1 90.12 82 PRO A O 1
ATOM 623 N N . TYR A 1 83 ? -10.516 -22.812 4.09 1 84.19 83 TYR A N 1
ATOM 624 C CA . TYR A 1 83 ? -10.219 -21.688 4.961 1 84.19 83 TYR A CA 1
ATOM 625 C C . TYR A 1 83 ? -10.938 -21.812 6.301 1 84.19 83 TYR A C 1
ATOM 627 O O . TYR A 1 83 ? -12.164 -21.891 6.348 1 84.19 83 TYR A O 1
ATOM 635 N N . VAL A 1 84 ? -10.133 -21.891 7.348 1 81.62 84 VAL A N 1
ATOM 636 C CA . VAL A 1 84 ? -10.727 -22.078 8.664 1 81.62 84 VAL A CA 1
ATOM 637 C C . VAL A 1 84 ? -10.602 -20.797 9.484 1 81.62 84 VAL A C 1
ATOM 639 O O . VAL A 1 84 ? -11.008 -20.75 10.648 1 81.62 84 VAL A O 1
ATOM 642 N N . GLY A 1 85 ? -10.227 -19.781 8.852 1 79.81 85 GLY A N 1
ATOM 643 C CA . GLY A 1 85 ? -10.047 -18.531 9.586 1 79.81 85 GLY A CA 1
ATOM 644 C C . GLY A 1 85 ? -11.281 -17.641 9.57 1 79.81 85 GLY A C 1
ATOM 645 O O . GLY A 1 85 ? -12.375 -18.109 9.242 1 79.81 85 GLY A O 1
ATOM 646 N N . SER A 1 86 ? -11.094 -16.516 10.156 1 79.62 86 SER A N 1
ATOM 647 C CA . SER A 1 86 ? -12.156 -15.516 10.148 1 79.62 86 SER A CA 1
ATOM 648 C C . SER A 1 86 ? -12.359 -14.938 8.75 1 79.62 86 SER A C 1
ATOM 650 O O . SER A 1 86 ? -11.453 -14.977 7.918 1 79.62 86 SER A O 1
ATOM 652 N N . ASP A 1 87 ? -13.547 -14.492 8.516 1 90.31 87 ASP A N 1
ATOM 653 C CA . ASP A 1 87 ? -13.867 -13.82 7.254 1 90.31 87 ASP A CA 1
ATOM 654 C C . ASP A 1 87 ? -12.93 -12.641 7 1 90.31 87 ASP A C 1
ATOM 656 O O . ASP A 1 87 ? -12.414 -12.039 7.945 1 90.31 87 ASP A O 1
ATOM 660 N N . LEU A 1 88 ? -12.727 -12.492 5.719 1 92.31 88 LEU A N 1
ATOM 661 C CA . LEU A 1 88 ? -11.969 -11.305 5.34 1 92.31 88 LEU A CA 1
ATOM 662 C C . LEU A 1 88 ? -12.758 -10.039 5.648 1 92.31 88 LEU A C 1
ATOM 664 O O . LEU A 1 88 ? -13.961 -9.961 5.367 1 92.31 88 LEU A O 1
ATOM 668 N N . GLN A 1 89 ? -12.062 -9.102 6.246 1 92.88 89 GLN A N 1
ATOM 669 C CA . GLN A 1 89 ? -12.727 -7.852 6.617 1 92.88 89 GLN A CA 1
ATOM 670 C C . GLN A 1 89 ? -12.195 -6.68 5.797 1 92.88 89 GLN A C 1
ATOM 672 O O . GLN A 1 89 ? -10.977 -6.5 5.672 1 92.88 89 GLN A O 1
ATOM 677 N N . GLY A 1 90 ? -13.094 -5.93 5.168 1 92.44 90 GLY A N 1
ATOM 678 C CA . GLY A 1 90 ? -12.711 -4.723 4.457 1 92.44 90 GLY A CA 1
ATOM 679 C C . GLY A 1 90 ? -12.508 -3.529 5.371 1 92.44 90 GLY A C 1
ATOM 680 O O . GLY A 1 90 ? -12.648 -3.645 6.59 1 92.44 90 GLY A O 1
ATOM 681 N N . PHE A 1 91 ? -12.164 -2.412 4.793 1 91.81 91 PHE A N 1
ATOM 682 C CA . PHE A 1 91 ? -11.859 -1.2 5.543 1 91.81 91 PHE A CA 1
ATOM 683 C C . PHE A 1 91 ? -13.086 -0.729 6.324 1 91.81 91 PHE A C 1
ATOM 685 O O . PHE A 1 91 ? -12.953 -0.025 7.328 1 91.81 91 PHE A O 1
ATOM 692 N N . ASN A 1 92 ? -14.242 -1.136 5.852 1 92.62 92 ASN A N 1
ATOM 693 C CA . ASN A 1 92 ? -15.484 -0.678 6.453 1 92.62 92 ASN A CA 1
ATOM 694 C C . ASN A 1 92 ? -16.062 -1.723 7.406 1 92.62 92 ASN A C 1
ATOM 696 O O . ASN A 1 92 ? -17.203 -1.596 7.855 1 92.62 92 ASN A O 1
ATOM 700 N N . GLY A 1 93 ? -15.398 -2.775 7.594 1 91.06 93 GLY A N 1
ATOM 701 C CA . GLY A 1 93 ? -15.836 -3.797 8.531 1 91.06 93 GLY A CA 1
ATOM 702 C C . GLY A 1 93 ? -16.656 -4.887 7.883 1 91.06 93 GLY A C 1
ATOM 703 O O . GLY A 1 93 ? -16.953 -5.91 8.508 1 91.06 93 GLY A O 1
ATOM 704 N N . GLU A 1 94 ? -17.031 -4.695 6.648 1 91.44 94 GLU A N 1
ATOM 705 C CA . GLU A 1 94 ? -17.781 -5.73 5.941 1 91.44 94 GLU A CA 1
ATOM 706 C C . GLU A 1 94 ? -16.938 -6.984 5.742 1 91.44 94 GLU A C 1
ATOM 708 O O . GLU A 1 94 ? -15.742 -6.895 5.453 1 91.44 94 GLU A O 1
ATOM 713 N N . THR A 1 95 ? -17.594 -8.078 5.809 1 92.5 95 THR A N 1
ATOM 714 C CA . THR A 1 95 ? -16.875 -9.336 5.773 1 92.5 95 THR A CA 1
ATOM 715 C C . THR A 1 95 ? -17.172 -10.102 4.484 1 92.5 95 THR A C 1
ATOM 717 O O . THR A 1 95 ? -18.234 -9.922 3.889 1 92.5 95 THR A O 1
ATOM 720 N N . THR A 1 96 ? -16.219 -10.852 4.016 1 94.44 96 THR A N 1
ATOM 721 C CA . THR A 1 96 ? -16.312 -11.75 2.867 1 94.44 96 THR A CA 1
ATOM 722 C C . THR A 1 96 ? -15.734 -13.117 3.209 1 94.44 96 THR A C 1
ATOM 724 O O . THR A 1 96 ? -14.625 -13.219 3.732 1 94.44 96 THR A O 1
ATOM 727 N N . LYS A 1 97 ? -16.516 -14.109 2.973 1 94.75 97 LYS A N 1
ATOM 728 C CA . LYS A 1 97 ? -16.016 -15.461 3.184 1 94.75 97 LYS A CA 1
ATOM 729 C C . LYS A 1 97 ? -15.227 -15.953 1.976 1 94.75 97 LYS A C 1
ATOM 731 O O . LYS A 1 97 ? -15.758 -16.016 0.865 1 94.75 97 LYS A O 1
ATOM 736 N N . PRO A 1 98 ? -14.07 -16.297 2.176 1 96.25 98 PRO A N 1
ATOM 737 C CA . PRO A 1 98 ? -13.312 -16.844 1.045 1 96.25 98 PRO A CA 1
ATOM 738 C C . PRO A 1 98 ? -13.719 -18.266 0.684 1 96.25 98 PRO A C 1
ATOM 740 O O . PRO A 1 98 ? -14.25 -18.984 1.528 1 96.25 98 PRO A O 1
ATOM 743 N N . TRP A 1 99 ? -13.461 -18.625 -0.56 1 96 99 TRP A N 1
ATOM 744 C CA . TRP A 1 99 ? -13.617 -20 -0.983 1 96 99 TRP A CA 1
ATOM 745 C C . TRP A 1 99 ? -12.617 -20.906 -0.271 1 96 99 TRP A C 1
ATOM 747 O O . TRP A 1 99 ? -12.922 -22.062 0.039 1 96 99 TRP A O 1
ATOM 757 N N . GLY A 1 100 ? -11.445 -20.344 -0.035 1 96.56 100 GLY A N 1
ATOM 758 C CA . GLY A 1 100 ? -10.32 -21.094 0.513 1 96.56 100 GLY A CA 1
ATOM 759 C C . GLY A 1 100 ? -8.977 -20.531 0.094 1 96.56 100 GLY A C 1
ATOM 760 O O . GLY A 1 100 ? -8.891 -19.391 -0.364 1 96.56 100 GLY A O 1
ATOM 761 N N . TYR A 1 101 ? -7.949 -21.359 0.367 1 96.5 101 TYR A N 1
ATOM 762 C CA . TYR A 1 101 ? -6.578 -20.984 0.038 1 96.5 101 TYR A CA 1
ATOM 763 C C . TYR A 1 101 ? -6.094 -21.703 -1.209 1 96.5 101 TYR A C 1
ATOM 765 O O . TYR A 1 101 ? -6.445 -22.875 -1.43 1 96.5 101 TYR 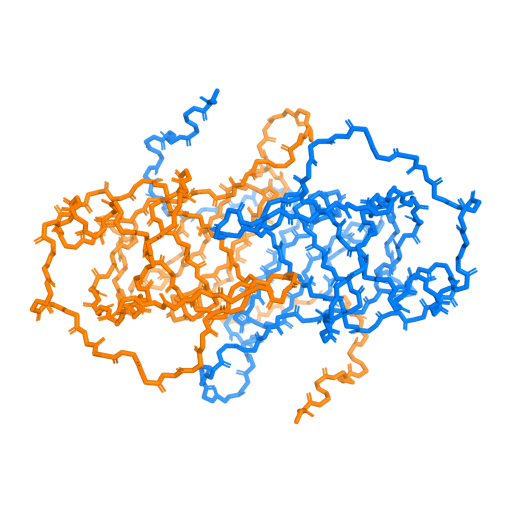A O 1
ATOM 773 N N . VAL A 1 102 ? -5.32 -21.062 -1.954 1 97.62 102 VAL A N 1
ATOM 774 C CA . VAL A 1 102 ? -4.531 -21.719 -2.992 1 97.62 102 VAL A CA 1
ATOM 775 C C . VAL A 1 102 ? -3.08 -21.25 -2.906 1 97.62 102 VAL A C 1
ATOM 777 O O . VAL A 1 102 ? -2.809 -20.062 -2.785 1 97.62 102 VAL A O 1
ATOM 780 N N . ASP A 1 103 ? -2.162 -22.156 -2.887 1 97.62 103 ASP A N 1
ATOM 781 C CA . ASP A 1 103 ? -0.73 -21.875 -2.906 1 97.62 103 ASP A CA 1
ATOM 782 C C . ASP A 1 103 ? -0.176 -21.938 -4.328 1 97.62 103 ASP A C 1
ATOM 784 O O . ASP A 1 103 ? -0.317 -22.953 -5.008 1 97.62 103 ASP A O 1
ATOM 788 N N . LEU A 1 104 ? 0.406 -20.922 -4.75 1 98.56 104 LEU A N 1
ATOM 789 C CA . LEU A 1 104 ? 0.993 -20.891 -6.082 1 98.56 104 LEU A CA 1
ATOM 790 C C . LEU A 1 104 ? 2.436 -20.391 -6.031 1 98.56 104 LEU A C 1
ATOM 792 O O . LEU A 1 104 ? 2.787 -19.578 -5.18 1 98.56 104 LEU A O 1
ATOM 796 N N . ILE A 1 105 ? 3.238 -20.906 -6.91 1 98.69 105 ILE A N 1
ATOM 797 C CA . ILE A 1 105 ? 4.52 -20.266 -7.211 1 98.69 105 ILE A CA 1
ATOM 798 C C . ILE A 1 105 ? 4.301 -19.078 -8.148 1 98.69 105 ILE A C 1
ATOM 800 O O . ILE A 1 105 ? 3.738 -19.234 -9.234 1 98.69 105 ILE A O 1
ATOM 804 N N . VAL A 1 106 ? 4.641 -17.969 -7.688 1 98.81 106 VAL A N 1
ATOM 805 C CA . VAL A 1 106 ? 4.5 -16.734 -8.453 1 98.81 106 VAL A CA 1
ATOM 806 C C . VAL A 1 106 ? 5.879 -16.219 -8.859 1 98.81 106 VAL A C 1
ATOM 808 O O . VAL A 1 106 ? 6.77 -16.094 -8.016 1 98.81 106 VAL A O 1
ATOM 811 N N . THR A 1 107 ? 6.062 -15.906 -10.117 1 98.56 107 THR A N 1
ATOM 812 C CA . THR A 1 107 ? 7.332 -15.398 -10.633 1 98.56 107 THR A CA 1
ATOM 813 C C . THR A 1 107 ? 7.195 -13.938 -11.055 1 98.56 107 THR A C 1
ATOM 815 O O . THR A 1 107 ? 6.32 -13.602 -11.852 1 98.56 107 THR A O 1
ATOM 818 N N . PHE A 1 108 ? 8.031 -13.18 -10.5 1 98.25 108 PHE A N 1
ATOM 819 C CA . PHE A 1 108 ? 8.133 -11.766 -10.844 1 98.25 108 PHE A CA 1
ATOM 820 C C . PHE A 1 108 ? 9.32 -11.516 -11.766 1 98.25 108 PHE A C 1
ATOM 822 O O . PHE A 1 108 ? 10.391 -12.102 -11.586 1 98.25 108 PHE A O 1
ATOM 829 N N . GLY A 1 109 ? 9.102 -10.633 -12.719 1 97 109 GLY A N 1
ATOM 830 C CA . GLY A 1 109 ? 10.156 -10.414 -13.703 1 97 109 GLY A CA 1
ATOM 831 C C . GLY A 1 109 ? 10.336 -11.578 -14.648 1 97 109 GLY A C 1
ATOM 832 O O . GLY A 1 109 ? 9.492 -12.477 -14.711 1 97 109 GLY A O 1
ATOM 833 N N . ALA A 1 110 ? 11.336 -11.414 -15.492 1 95.38 110 ALA A N 1
ATOM 834 C CA . ALA A 1 110 ? 11.664 -12.445 -16.484 1 95.38 110 ALA A CA 1
ATOM 835 C C . ALA A 1 110 ? 13.172 -12.57 -16.656 1 95.38 110 ALA A C 1
ATOM 837 O O . ALA A 1 110 ? 13.922 -11.648 -16.312 1 95.38 110 ALA A O 1
ATOM 838 N N . ASN A 1 111 ? 13.523 -13.742 -17.062 1 94.56 111 ASN A N 1
ATOM 839 C CA . ASN A 1 111 ? 14.922 -14.016 -17.375 1 94.56 111 ASN A CA 1
ATOM 840 C C . ASN A 1 111 ? 15.844 -13.633 -16.219 1 94.56 111 ASN A C 1
ATOM 842 O O . ASN A 1 111 ? 15.695 -14.141 -15.109 1 94.56 111 ASN A O 1
ATOM 846 N N . GLU A 1 112 ? 16.672 -12.633 -16.469 1 95.12 112 GLU A N 1
ATOM 847 C CA . GLU A 1 112 ? 17.672 -12.312 -15.461 1 95.12 112 GLU A CA 1
ATOM 848 C C . GLU A 1 112 ? 17.047 -11.625 -14.25 1 95.12 112 GLU A C 1
ATOM 850 O O . GLU A 1 112 ? 17.656 -11.562 -13.18 1 95.12 112 GLU A O 1
ATOM 855 N N . THR A 1 113 ? 15.875 -11.141 -14.406 1 97.81 113 THR A N 1
ATOM 856 C CA . THR A 1 113 ? 15.219 -10.43 -13.312 1 97.81 113 THR A CA 1
ATOM 857 C C . THR A 1 113 ? 14.219 -11.336 -12.602 1 97.81 113 THR A C 1
ATOM 859 O O . THR A 1 113 ? 13.57 -10.922 -11.633 1 97.81 113 THR A O 1
ATOM 862 N N . ALA A 1 114 ? 14.156 -12.531 -13.016 1 97.56 114 ALA A N 1
ATOM 863 C CA . ALA A 1 114 ? 13.109 -13.422 -12.516 1 97.56 114 ALA A CA 1
ATOM 864 C C . ALA A 1 114 ? 13.359 -13.805 -11.062 1 97.56 114 ALA A C 1
ATOM 866 O O . ALA A 1 114 ? 14.484 -14.133 -10.688 1 97.56 114 ALA A O 1
ATOM 867 N N . LYS A 1 115 ? 12.336 -13.742 -10.273 1 98.25 115 LYS A N 1
ATOM 868 C CA . LYS A 1 115 ? 12.312 -14.227 -8.891 1 98.25 115 LYS A CA 1
ATOM 869 C C . LYS A 1 115 ? 10.969 -14.859 -8.555 1 98.25 115 LYS A C 1
ATOM 871 O O . LYS A 1 115 ? 9.914 -14.266 -8.797 1 98.25 115 LYS A O 1
ATOM 876 N N . SER A 1 116 ? 11.039 -16.047 -7.988 1 98.38 116 SER A N 1
ATOM 877 C CA . SER A 1 116 ? 9.828 -16.781 -7.648 1 98.38 116 SER A CA 1
ATOM 878 C C . SER A 1 116 ? 9.664 -16.906 -6.141 1 98.38 116 SER A C 1
ATOM 880 O O . SER A 1 116 ? 10.633 -17.141 -5.422 1 98.38 116 SER A O 1
ATOM 882 N N . ILE A 1 117 ? 8.453 -16.75 -5.719 1 98.31 117 ILE A N 1
ATOM 883 C CA . ILE A 1 117 ? 8.094 -17.031 -4.328 1 98.31 117 ILE A CA 1
ATOM 884 C C . ILE A 1 117 ? 6.789 -17.812 -4.277 1 98.31 117 ILE A C 1
ATOM 886 O O . ILE A 1 117 ? 6.023 -17.828 -5.246 1 98.31 117 ILE A O 1
ATOM 890 N N . LYS A 1 118 ? 6.625 -18.469 -3.148 1 98.44 118 LYS A N 1
ATOM 891 C CA . LYS A 1 118 ? 5.328 -19.078 -2.875 1 98.44 118 LYS A CA 1
ATOM 892 C C . LYS A 1 118 ? 4.363 -18.062 -2.264 1 98.44 118 LYS A C 1
ATOM 894 O O . LYS A 1 118 ? 4.711 -17.375 -1.302 1 98.44 118 LYS A O 1
ATOM 899 N N . VAL A 1 119 ? 3.223 -17.969 -2.857 1 98.19 119 VAL A N 1
ATOM 900 C CA . VAL A 1 119 ? 2.195 -17.078 -2.34 1 98.19 119 VAL A CA 1
ATOM 901 C C . VAL A 1 119 ? 0.936 -17.859 -2.006 1 98.19 119 VAL A C 1
ATOM 903 O O . VAL A 1 119 ? 0.48 -18.688 -2.809 1 98.19 119 VAL A O 1
ATOM 906 N N . GLN A 1 120 ? 0.442 -17.672 -0.822 1 96.94 120 GLN A N 1
ATOM 907 C CA . GLN A 1 120 ? -0.868 -18.188 -0.444 1 96.94 120 GLN A CA 1
ATOM 908 C C . GLN A 1 120 ? -1.96 -17.141 -0.679 1 96.94 120 GLN A C 1
ATOM 910 O O . GLN A 1 120 ? -2.012 -16.125 0.01 1 96.94 120 GLN A O 1
ATOM 915 N N . PHE A 1 121 ? -2.795 -17.469 -1.633 1 97.81 121 PHE A N 1
ATOM 916 C CA . PHE A 1 121 ? -3.904 -16.578 -1.937 1 97.81 121 PHE A CA 1
ATOM 917 C C . PHE A 1 121 ? -5.18 -17.031 -1.248 1 97.81 121 PHE A C 1
ATOM 919 O O . PHE A 1 121 ? -5.461 -18.234 -1.188 1 97.81 121 PHE A O 1
ATOM 926 N N . LEU A 1 122 ? -5.895 -16.125 -0.7 1 97.44 122 LEU A N 1
ATOM 927 C CA . LEU A 1 122 ? -7.309 -16.359 -0.426 1 97.44 122 LEU A CA 1
ATOM 928 C C . LEU A 1 122 ? -8.156 -16.094 -1.663 1 97.44 122 LEU A C 1
ATOM 930 O O . LEU A 1 122 ? -8.07 -15.008 -2.254 1 97.44 122 LEU A O 1
ATOM 934 N N . VAL A 1 123 ? -8.977 -17 -2.037 1 98 123 VAL A N 1
ATOM 935 C CA . VAL A 1 123 ? -9.82 -16.859 -3.219 1 98 123 VAL A CA 1
ATOM 936 C C . VAL A 1 123 ? -11.195 -16.344 -2.811 1 98 123 VAL A C 1
ATOM 938 O O . VAL A 1 123 ? -11.859 -16.922 -1.954 1 98 123 VAL A O 1
ATOM 941 N N . VAL A 1 124 ? -11.578 -15.258 -3.434 1 97.44 124 VAL A N 1
ATOM 942 C CA . VAL A 1 124 ? -12.875 -14.672 -3.109 1 97.44 124 VAL A CA 1
ATOM 943 C C . VAL A 1 124 ? -13.688 -14.469 -4.387 1 97.44 124 VAL A C 1
ATOM 945 O O . VAL A 1 124 ? -13.125 -14.188 -5.449 1 97.44 124 VAL A O 1
ATOM 948 N N . ASP A 1 125 ? -14.984 -14.562 -4.172 1 96.19 125 ASP A N 1
ATOM 949 C CA . ASP A 1 125 ? -15.898 -14.375 -5.293 1 96.19 125 ASP A CA 1
ATOM 950 C C . ASP A 1 125 ? -16.625 -13.039 -5.184 1 96.19 125 ASP A C 1
ATOM 952 O O . ASP A 1 125 ? -17.781 -12.992 -4.766 1 96.19 125 ASP A O 1
ATOM 956 N N . CYS A 1 126 ? -16 -11.992 -5.543 1 95.38 126 CYS A N 1
ATOM 957 C CA . CYS A 1 126 ? -16.516 -10.625 -5.594 1 95.38 126 CYS A CA 1
ATOM 958 C C . CYS A 1 126 ? -16.109 -9.938 -6.887 1 95.38 126 CYS A C 1
ATOM 960 O O . CYS A 1 126 ? -15.094 -10.281 -7.484 1 95.38 126 CYS A O 1
ATOM 962 N N . PRO A 1 127 ? -16.953 -9.016 -7.309 1 93.06 127 PRO A N 1
ATOM 963 C CA . PRO A 1 127 ? -16.562 -8.266 -8.508 1 93.06 127 PRO A CA 1
ATOM 964 C C . PRO A 1 127 ? -15.32 -7.414 -8.289 1 93.06 127 PRO A C 1
ATOM 966 O O . PRO A 1 127 ? -15.156 -6.809 -7.227 1 93.06 127 PRO A O 1
ATOM 969 N N . SER A 1 128 ? -14.461 -7.527 -9.273 1 95.62 128 SER A N 1
ATOM 970 C CA . SER A 1 128 ? -13.266 -6.699 -9.219 1 95.62 128 SER A CA 1
ATOM 971 C C . SER A 1 128 ? -12.68 -6.473 -10.609 1 95.62 128 SER A C 1
ATOM 973 O O . SER A 1 128 ? -12.773 -7.344 -11.477 1 95.62 128 SER A O 1
ATOM 975 N N . LEU A 1 129 ? -12.039 -5.293 -10.734 1 93.31 129 LEU A N 1
ATOM 976 C CA . LEU A 1 129 ? -11.289 -5 -11.945 1 93.31 129 LEU A CA 1
ATOM 977 C C . LEU A 1 129 ? -9.914 -5.664 -11.914 1 93.31 129 LEU A C 1
ATOM 979 O O . LEU A 1 129 ? -9.242 -5.758 -12.938 1 93.31 129 LEU A O 1
ATOM 983 N N . TYR A 1 130 ? -9.523 -6.137 -10.789 1 97.19 130 TYR A N 1
ATOM 984 C CA . TYR A 1 130 ? -8.203 -6.734 -10.602 1 97.19 130 TYR A CA 1
ATOM 985 C C . TYR A 1 130 ? -8.297 -8.258 -10.578 1 97.19 130 TYR A C 1
ATOM 987 O O . TYR A 1 130 ? -9.336 -8.812 -10.227 1 97.19 130 TYR A O 1
ATOM 995 N N . GLN A 1 131 ? -7.207 -8.844 -10.945 1 98.38 131 GLN A N 1
ATOM 996 C CA . GLN A 1 131 ? -7.113 -10.305 -10.875 1 98.38 131 GLN A CA 1
ATOM 997 C C . GLN A 1 131 ? -6.664 -10.758 -9.492 1 98.38 131 GLN A C 1
ATOM 999 O O . GLN A 1 131 ? -7.152 -11.766 -8.977 1 98.38 131 GLN A O 1
ATOM 1004 N N . CYS A 1 132 ? -5.766 -10.023 -8.914 1 98.56 132 CYS A N 1
ATOM 1005 C CA . CYS A 1 132 ? -5.227 -10.297 -7.59 1 98.56 132 CYS A CA 1
ATOM 1006 C C . CYS A 1 132 ? -4.906 -9.008 -6.852 1 98.56 132 CYS A C 1
ATOM 1008 O O . CYS A 1 132 ? -4.727 -7.957 -7.477 1 98.56 132 CYS A O 1
ATOM 1010 N N . ILE A 1 133 ? -4.887 -9.117 -5.57 1 98.19 133 ILE A N 1
ATOM 1011 C CA . ILE A 1 133 ? -4.258 -8.133 -4.703 1 98.19 133 ILE A CA 1
ATOM 1012 C C . ILE A 1 133 ? -3.027 -8.742 -4.031 1 98.19 133 ILE A C 1
ATOM 1014 O O . ILE A 1 133 ? -3.135 -9.742 -3.314 1 98.19 133 ILE A O 1
ATOM 1018 N N . MET A 1 134 ? -1.91 -8.219 -4.383 1 98 134 MET A N 1
ATOM 1019 C CA . MET A 1 134 ? -0.688 -8.57 -3.662 1 98 134 MET A CA 1
ATOM 1020 C C . MET A 1 134 ? -0.593 -7.793 -2.35 1 98 134 MET A C 1
ATOM 1022 O O . MET A 1 134 ? -0.318 -6.594 -2.352 1 98 134 MET A O 1
ATOM 1026 N N . GLY A 1 135 ? -0.777 -8.469 -1.269 1 96.88 135 GLY A N 1
ATOM 1027 C CA . GLY A 1 135 ? -0.781 -7.863 0.054 1 96.88 135 GLY A CA 1
ATOM 1028 C C . GLY A 1 135 ? 0.58 -7.883 0.724 1 96.88 135 GLY A C 1
ATOM 1029 O O . GLY A 1 135 ? 1.603 -8.062 0.059 1 96.88 135 GLY A O 1
ATOM 1030 N N . ARG A 1 136 ? 0.534 -7.688 2.01 1 94.81 136 ARG A N 1
ATOM 1031 C CA . ARG A 1 136 ? 1.755 -7.504 2.787 1 94.81 136 ARG A CA 1
ATOM 1032 C C . ARG A 1 136 ? 2.584 -8.789 2.812 1 94.81 136 ARG A C 1
ATOM 1034 O O . ARG A 1 136 ? 3.814 -8.734 2.801 1 94.81 136 ARG A O 1
ATOM 1041 N N . THR A 1 137 ? 1.933 -9.922 2.84 1 94.62 137 THR A N 1
ATOM 1042 C CA . THR A 1 137 ? 2.648 -11.18 2.996 1 94.62 137 THR A CA 1
ATOM 1043 C C . THR A 1 137 ? 3.553 -11.438 1.794 1 94.62 137 THR A C 1
ATOM 1045 O O . THR A 1 137 ? 4.758 -11.656 1.952 1 94.62 137 THR A O 1
ATOM 1048 N N . ALA A 1 138 ? 3.021 -11.312 0.654 1 96.81 138 ALA A N 1
ATOM 1049 C CA . ALA A 1 138 ? 3.816 -11.547 -0.547 1 96.81 138 ALA A CA 1
ATOM 1050 C C . ALA A 1 138 ? 4.883 -10.469 -0.724 1 96.81 138 ALA A C 1
ATOM 1052 O O . ALA A 1 138 ? 6.004 -10.758 -1.144 1 96.81 138 ALA A O 1
ATOM 1053 N N . ILE A 1 139 ? 4.516 -9.266 -0.42 1 96.62 139 ILE A N 1
ATOM 1054 C CA . ILE A 1 139 ? 5.445 -8.156 -0.568 1 96.62 139 ILE A CA 1
ATOM 1055 C C . ILE A 1 139 ? 6.66 -8.375 0.333 1 96.62 139 ILE A C 1
ATOM 1057 O O . ILE A 1 139 ? 7.801 -8.172 -0.092 1 96.62 139 ILE A O 1
ATOM 1061 N N . VAL A 1 140 ? 6.438 -8.82 1.555 1 95.25 140 VAL A N 1
ATOM 1062 C CA . VAL A 1 140 ? 7.512 -9.039 2.516 1 95.25 140 VAL A CA 1
ATOM 1063 C C . VAL A 1 140 ? 8.32 -10.273 2.115 1 95.25 140 VAL A C 1
ATOM 1065 O O . VAL A 1 140 ? 9.547 -10.266 2.184 1 95.25 140 VAL A O 1
ATOM 1068 N N . ASP A 1 141 ? 7.609 -11.273 1.671 1 95.06 141 ASP A N 1
ATOM 1069 C CA . ASP A 1 141 ? 8.305 -12.484 1.241 1 95.06 141 ASP A CA 1
ATOM 1070 C C . ASP A 1 141 ? 9.227 -12.203 0.061 1 95.06 141 ASP A C 1
ATOM 1072 O O . ASP A 1 141 ? 10.305 -12.789 -0.046 1 95.06 141 ASP A O 1
ATOM 1076 N N . LEU A 1 142 ? 8.789 -11.32 -0.784 1 96.38 142 LEU A N 1
ATOM 1077 C CA . LEU A 1 142 ? 9.586 -10.938 -1.944 1 96.38 142 LEU A CA 1
ATOM 1078 C C . LEU A 1 142 ? 10.648 -9.922 -1.561 1 96.38 142 LEU A C 1
ATOM 1080 O O . LEU A 1 142 ? 11.555 -9.625 -2.354 1 96.38 142 LEU A O 1
ATOM 1084 N N . LEU A 1 143 ? 10.469 -9.383 -0.401 1 95 143 LEU A N 1
ATOM 1085 C CA . LEU A 1 143 ? 11.289 -8.273 0.07 1 95 143 LEU A CA 1
ATOM 1086 C C . LEU A 1 143 ? 11.258 -7.117 -0.927 1 95 143 LEU A C 1
ATOM 1088 O O . LEU A 1 143 ? 12.305 -6.574 -1.285 1 95 143 LEU A O 1
ATOM 1092 N N . ALA A 1 144 ? 10.086 -6.828 -1.407 1 97.19 144 ALA A N 1
ATOM 1093 C CA . ALA A 1 144 ? 9.914 -5.781 -2.408 1 97.19 144 ALA A CA 1
ATOM 1094 C C . ALA A 1 144 ? 9.539 -4.453 -1.752 1 97.19 144 ALA A C 1
ATOM 1096 O O . ALA A 1 144 ? 8.984 -4.434 -0.65 1 97.19 144 ALA A O 1
ATOM 1097 N N . VAL A 1 145 ? 9.852 -3.428 -2.402 1 97.75 145 VAL A N 1
ATOM 1098 C CA . VAL A 1 145 ? 9.414 -2.088 -2.027 1 97.75 145 VAL A CA 1
ATOM 1099 C C . VAL A 1 145 ? 8.648 -1.451 -3.182 1 97.75 145 VAL A C 1
ATOM 1101 O O . VAL A 1 145 ? 9.219 -1.189 -4.246 1 97.75 145 VAL A O 1
ATOM 1104 N N . PRO A 1 146 ? 7.359 -1.249 -2.984 1 97.88 146 PRO A N 1
ATOM 1105 C CA . PRO A 1 146 ? 6.562 -0.551 -3.996 1 97.88 146 PRO A CA 1
ATOM 1106 C C . PRO A 1 146 ? 6.586 0.966 -3.822 1 97.88 146 PRO A C 1
ATOM 1108 O O . PRO A 1 146 ? 6.777 1.461 -2.709 1 97.88 146 PRO A O 1
ATOM 1111 N N . SER A 1 147 ? 6.441 1.632 -4.902 1 96.56 147 SER A N 1
ATOM 1112 C CA . SER A 1 147 ? 6.219 3.074 -4.898 1 96.56 147 SER A CA 1
ATOM 1113 C C . SER A 1 147 ? 5.109 3.463 -5.871 1 96.56 147 SER A C 1
ATOM 1115 O O . SER A 1 147 ? 5.293 3.398 -7.09 1 96.56 147 SER A O 1
ATOM 1117 N N . THR A 1 148 ? 4.066 3.865 -5.305 1 95.06 148 THR A N 1
ATOM 1118 C CA . THR A 1 148 ? 2.959 4.32 -6.141 1 95.06 148 THR A CA 1
ATOM 1119 C C . THR A 1 148 ? 3.32 5.613 -6.859 1 95.06 148 THR A C 1
ATOM 1121 O O . THR A 1 148 ? 2.912 5.828 -8.008 1 95.06 148 THR A O 1
ATOM 1124 N N . ALA A 1 149 ? 4.074 6.465 -6.215 1 93.38 149 ALA A N 1
ATOM 1125 C CA . ALA A 1 149 ? 4.512 7.699 -6.859 1 93.38 149 ALA A CA 1
ATOM 1126 C C . ALA A 1 149 ? 5.305 7.406 -8.133 1 93.38 149 ALA A C 1
ATOM 1128 O O . ALA A 1 149 ? 5.176 8.117 -9.125 1 93.38 149 ALA A O 1
ATOM 1129 N N . HIS A 1 150 ? 6.062 6.402 -8.117 1 94.5 150 HIS A N 1
ATOM 1130 C CA . HIS A 1 150 ? 6.93 6.059 -9.242 1 94.5 150 HIS A CA 1
ATOM 1131 C C . HIS A 1 150 ? 6.254 5.066 -10.18 1 94.5 150 HIS A C 1
ATOM 1133 O O . HIS A 1 150 ? 6.73 4.832 -11.289 1 94.5 150 HIS A O 1
ATOM 1139 N N . LEU A 1 151 ? 5.223 4.422 -9.648 1 94.62 151 LEU A N 1
ATOM 1140 C CA . LEU A 1 151 ? 4.547 3.33 -10.336 1 94.62 151 LEU A CA 1
ATOM 1141 C C . LEU A 1 151 ? 5.516 2.193 -10.641 1 94.62 151 LEU A C 1
ATOM 1143 O O . LEU A 1 151 ? 5.547 1.684 -11.766 1 94.62 151 LEU A O 1
ATOM 1147 N N . LYS A 1 152 ? 6.293 1.836 -9.555 1 95.81 152 LYS A N 1
ATOM 1148 C CA . LYS A 1 152 ? 7.305 0.79 -9.672 1 95.81 152 LYS A CA 1
ATOM 1149 C C . LYS A 1 152 ? 7.34 -0.087 -8.43 1 95.81 152 LYS A C 1
ATOM 1151 O O . LYS A 1 152 ? 7.055 0.382 -7.324 1 95.81 152 LYS A O 1
ATOM 1156 N N . LEU A 1 153 ? 7.676 -1.275 -8.625 1 97.94 153 LEU A N 1
ATOM 1157 C CA . LEU A 1 153 ? 8.047 -2.215 -7.57 1 97.94 153 LEU A CA 1
ATOM 1158 C C . LEU A 1 153 ? 9.484 -2.691 -7.746 1 97.94 153 LEU A C 1
ATOM 1160 O O . LEU A 1 153 ? 9.859 -3.158 -8.82 1 97.94 153 LEU A O 1
ATOM 1164 N N . LYS A 1 154 ? 10.289 -2.498 -6.711 1 98.31 154 LYS A N 1
ATOM 1165 C CA . LYS A 1 154 ? 11.672 -2.947 -6.793 1 98.31 154 LYS A CA 1
ATOM 1166 C C . LYS A 1 154 ? 11.938 -4.109 -5.84 1 98.31 154 LYS A C 1
ATOM 1168 O O . LYS A 1 154 ? 11.422 -4.129 -4.723 1 98.31 154 LYS A O 1
ATOM 1173 N N . TYR A 1 155 ? 12.719 -5.051 -6.246 1 98.12 155 TYR A N 1
ATOM 1174 C CA . TYR A 1 155 ? 13.047 -6.25 -5.48 1 98.12 155 TYR A CA 1
ATOM 1175 C C . TYR A 1 155 ? 14.438 -6.758 -5.832 1 98.12 155 TYR A C 1
ATOM 1177 O O . TYR A 1 155 ? 15.07 -6.262 -6.77 1 98.12 155 TYR A O 1
ATOM 1185 N N . TYR A 1 156 ? 14.898 -7.676 -5.055 1 97.5 156 TYR A N 1
ATOM 1186 C CA . TYR A 1 156 ? 16.188 -8.32 -5.336 1 97.5 156 TYR A CA 1
ATOM 1187 C C . TYR A 1 156 ? 15.992 -9.578 -6.172 1 97.5 156 TYR A C 1
ATOM 1189 O O . TYR A 1 156 ? 15.141 -10.414 -5.859 1 97.5 156 TYR A O 1
ATOM 1197 N N . THR A 1 157 ? 16.781 -9.656 -7.188 1 97.12 157 THR A N 1
ATOM 1198 C CA . THR A 1 157 ? 16.812 -10.898 -7.945 1 97.12 157 THR A CA 1
ATOM 1199 C C . THR A 1 157 ? 17.5 -12 -7.141 1 97.12 157 THR A C 1
ATOM 1201 O O . THR A 1 157 ? 18.031 -11.75 -6.059 1 97.12 157 THR A O 1
ATOM 1204 N N . ASN A 1 158 ? 17.484 -13.188 -7.723 1 95.56 158 ASN A N 1
ATOM 1205 C CA . ASN A 1 158 ? 18.156 -14.305 -7.074 1 95.56 158 ASN A CA 1
ATOM 1206 C C . ASN A 1 158 ? 19.656 -14.07 -6.949 1 95.56 158 ASN A C 1
ATOM 1208 O O . ASN A 1 158 ? 20.312 -14.633 -6.07 1 95.56 158 ASN A O 1
ATOM 1212 N N . LYS A 1 159 ? 20.219 -13.227 -7.766 1 94.06 159 LYS A N 1
ATOM 1213 C CA . LYS A 1 159 ? 21.656 -12.945 -7.754 1 94.06 159 LYS A CA 1
ATOM 1214 C C . LYS A 1 159 ? 21.969 -11.719 -6.898 1 94.06 159 LYS A C 1
ATOM 1216 O O . LYS A 1 159 ? 23.094 -11.227 -6.898 1 94.06 159 LYS A O 1
ATOM 1221 N N . GLY A 1 160 ? 20.906 -11.141 -6.332 1 93.06 160 GLY A N 1
ATOM 1222 C CA . GLY A 1 160 ? 21.125 -10.016 -5.43 1 93.06 160 GLY A CA 1
ATOM 1223 C C . GLY A 1 160 ? 21.125 -8.672 -6.133 1 93.06 160 GLY A C 1
ATOM 1224 O O . GLY A 1 160 ? 21.375 -7.641 -5.516 1 93.06 160 GLY A O 1
ATOM 1225 N N . GLN A 1 161 ? 20.859 -8.695 -7.418 1 95.38 161 GLN A N 1
ATOM 1226 C CA . GLN A 1 161 ? 20.719 -7.441 -8.148 1 95.38 161 GLN A CA 1
ATOM 1227 C C . GLN A 1 161 ? 19.344 -6.832 -7.938 1 95.38 161 GLN A C 1
ATOM 1229 O O . GLN A 1 161 ? 18.391 -7.539 -7.57 1 95.38 161 GLN A O 1
ATOM 1234 N N . VAL A 1 162 ? 19.281 -5.547 -8.102 1 97.19 162 VAL A N 1
ATOM 1235 C CA . VAL A 1 162 ? 17.984 -4.879 -7.965 1 97.19 162 VAL A CA 1
ATOM 1236 C C . VAL A 1 162 ? 17.266 -4.871 -9.312 1 97.19 162 VAL A C 1
ATOM 1238 O O . VAL A 1 162 ? 17.859 -4.535 -10.344 1 97.19 162 VAL A O 1
ATOM 1241 N N . ALA A 1 163 ? 16.062 -5.277 -9.242 1 97.94 163 ALA A N 1
ATOM 1242 C CA . ALA A 1 163 ? 15.203 -5.258 -10.422 1 97.94 163 ALA A CA 1
ATOM 1243 C C . ALA A 1 163 ? 13.961 -4.402 -10.18 1 97.94 163 ALA A C 1
ATOM 1245 O O . ALA A 1 163 ? 13.586 -4.148 -9.031 1 97.94 163 ALA A O 1
ATOM 1246 N N . THR A 1 164 ? 13.391 -3.908 -11.258 1 95.44 164 THR A N 1
ATOM 1247 C CA . THR A 1 164 ? 12.148 -3.146 -11.234 1 95.44 164 THR A CA 1
ATOM 1248 C C . THR A 1 164 ? 11.109 -3.779 -12.164 1 95.44 164 THR A C 1
ATOM 1250 O O . THR A 1 164 ? 11.438 -4.176 -13.281 1 95.44 164 THR A O 1
ATOM 1253 N N . LEU B 1 1 ? -9.805 3.758 -19.844 1 20.58 1 LEU B N 1
ATOM 1254 C CA . LEU B 1 1 ? -9.062 2.738 -19.094 1 20.58 1 LEU B CA 1
ATOM 1255 C C . LEU B 1 1 ? -7.641 2.607 -19.625 1 20.58 1 LEU B C 1
ATOM 1257 O O . LEU B 1 1 ? -7.426 2.131 -20.75 1 20.58 1 LEU B O 1
ATOM 1261 N N . ILE B 1 2 ? -6.871 3.5 -19.531 1 27.12 2 ILE B N 1
ATOM 1262 C CA . ILE B 1 2 ? -5.531 3.467 -20.109 1 27.12 2 ILE B CA 1
ATOM 1263 C C . ILE B 1 2 ? -4.828 2.17 -19.703 1 27.12 2 ILE B C 1
ATOM 1265 O O . ILE B 1 2 ? -4.871 1.772 -18.531 1 27.12 2 ILE B O 1
ATOM 1269 N N . ASP B 1 3 ? -4.855 1.252 -20.562 1 26.59 3 ASP B N 1
ATOM 1270 C CA . ASP B 1 3 ? -4.148 -0.022 -20.5 1 26.59 3 ASP B CA 1
ATOM 1271 C C . ASP B 1 3 ? -2.689 0.184 -20.094 1 26.59 3 ASP B C 1
ATOM 1273 O O . ASP B 1 3 ? -1.837 0.459 -20.938 1 26.59 3 ASP B O 1
ATOM 1277 N N . ALA B 1 4 ? -2.566 0.843 -19.078 1 36.81 4 ALA B N 1
ATOM 1278 C CA . ALA B 1 4 ? -1.178 1.01 -18.656 1 36.81 4 ALA B CA 1
ATOM 1279 C C . ALA B 1 4 ? -0.459 -0.335 -18.594 1 36.81 4 ALA B C 1
ATOM 1281 O O . ALA B 1 4 ? 0.433 -0.529 -17.766 1 36.81 4 ALA B O 1
ATOM 1282 N N . THR B 1 5 ? -1.171 -1.362 -19.094 1 40.16 5 THR B N 1
ATOM 1283 C CA . THR B 1 5 ? -0.443 -2.623 -19.188 1 40.16 5 THR B CA 1
ATOM 1284 C C . THR B 1 5 ? 0.788 -2.473 -20.078 1 40.16 5 THR B C 1
ATOM 1286 O O . THR B 1 5 ? 0.759 -2.842 -21.25 1 40.16 5 THR B O 1
ATOM 1289 N N . SER B 1 6 ? 1.292 -1.407 -20.188 1 40.94 6 SER B N 1
ATOM 1290 C CA . SER B 1 6 ? 2.506 -1.437 -21 1 40.94 6 SER B CA 1
ATOM 1291 C C . SER B 1 6 ? 3.371 -2.643 -20.656 1 40.94 6 SER B C 1
ATOM 1293 O O . SER B 1 6 ? 3.344 -3.131 -19.516 1 40.94 6 SER B O 1
ATOM 1295 N N . LYS B 1 7 ? 3.768 -3.381 -21.656 1 51.09 7 LYS B N 1
ATOM 1296 C CA . LYS B 1 7 ? 4.785 -4.426 -21.719 1 51.09 7 LYS B CA 1
ATOM 1297 C C . LYS B 1 7 ? 5.949 -4.113 -20.781 1 51.09 7 LYS B C 1
ATOM 1299 O O . LYS B 1 7 ? 7.055 -3.814 -21.234 1 51.09 7 LYS B O 1
ATOM 1304 N N . GLN B 1 8 ? 5.641 -3.492 -19.688 1 63.25 8 GLN B N 1
ATOM 1305 C CA . GLN B 1 8 ? 6.867 -3.164 -18.969 1 63.25 8 GLN B CA 1
ATOM 1306 C C . GLN B 1 8 ? 7.461 -4.398 -18.312 1 63.25 8 GLN B C 1
ATOM 1308 O O . GLN B 1 8 ? 6.77 -5.105 -17.562 1 63.25 8 GLN B O 1
ATOM 1313 N N . SER B 1 9 ? 8.391 -4.898 -19 1 79.56 9 SER B N 1
ATOM 1314 C CA . SER B 1 9 ? 9.242 -5.969 -18.484 1 79.56 9 SER B CA 1
ATOM 1315 C C . SER B 1 9 ? 10.18 -5.457 -17.406 1 79.56 9 SER B C 1
ATOM 1317 O O . SER B 1 9 ? 10.625 -4.309 -17.438 1 79.56 9 SER B O 1
ATOM 1319 N N . ALA B 1 10 ? 10.242 -6.266 -16.484 1 88.62 10 ALA B N 1
ATOM 1320 C CA . ALA B 1 10 ? 11.203 -5.93 -15.438 1 88.62 10 ALA B CA 1
ATOM 1321 C C . ALA B 1 10 ? 12.609 -5.746 -16.016 1 88.62 10 ALA B C 1
ATOM 1323 O O . ALA B 1 10 ? 12.992 -6.438 -16.953 1 88.62 10 ALA B O 1
ATOM 1324 N N . THR B 1 11 ? 13.328 -4.805 -15.531 1 92 11 THR B N 1
ATOM 1325 C CA . THR B 1 11 ? 14.719 -4.551 -15.914 1 92 11 THR B CA 1
ATOM 1326 C C . THR B 1 11 ? 15.609 -4.426 -14.68 1 92 11 THR B C 1
ATOM 1328 O O . THR B 1 11 ? 15.117 -4.18 -13.578 1 92 11 THR B O 1
ATOM 1331 N N . LEU B 1 12 ? 16.828 -4.68 -14.898 1 92.81 12 LEU B N 1
ATOM 1332 C CA . LEU B 1 12 ? 17.797 -4.395 -13.836 1 92.81 12 LEU B CA 1
ATOM 1333 C C . LEU B 1 12 ? 17.922 -2.891 -13.617 1 92.81 12 LEU B C 1
ATOM 1335 O O . LEU B 1 12 ? 17.953 -2.119 -14.578 1 92.81 12 LEU B O 1
ATOM 1339 N N . ASP B 1 13 ? 17.922 -2.602 -12.383 1 91.5 13 ASP B N 1
ATOM 1340 C CA . ASP B 1 13 ? 17.969 -1.188 -12.031 1 91.5 13 ASP B CA 1
ATOM 1341 C C . ASP B 1 13 ? 19.391 -0.634 -12.203 1 91.5 13 ASP B C 1
ATOM 1343 O O . ASP B 1 13 ? 20.359 -1.356 -12.008 1 91.5 13 ASP B O 1
ATOM 1347 N N . LYS B 1 14 ? 19.453 0.592 -12.602 1 86.56 14 LYS B N 1
ATOM 1348 C CA . LYS B 1 14 ? 20.703 1.341 -12.664 1 86.56 14 LYS B CA 1
ATOM 1349 C C . LYS B 1 14 ? 20.625 2.615 -11.828 1 86.56 14 LYS B C 1
ATOM 1351 O O . LYS B 1 14 ? 19.609 3.305 -11.836 1 86.56 14 LYS B O 1
ATOM 1356 N N . PRO B 1 15 ? 21.688 2.834 -11.094 1 81.38 15 PRO B N 1
ATOM 1357 C CA . PRO B 1 15 ? 21.703 4.098 -10.359 1 81.38 15 PRO B CA 1
ATOM 1358 C C . PRO B 1 15 ? 21.547 5.316 -11.266 1 81.38 15 PRO B C 1
ATOM 1360 O O . PRO B 1 15 ? 22.078 5.32 -12.383 1 81.38 15 PRO B O 1
ATOM 1363 N N . LYS B 1 16 ? 20.734 6.246 -10.766 1 82.44 16 LYS B N 1
ATOM 1364 C CA . LYS B 1 16 ? 20.578 7.488 -11.516 1 82.44 16 LYS B CA 1
ATOM 1365 C C . LYS B 1 16 ? 21.469 8.594 -10.938 1 82.44 16 LYS B C 1
ATOM 1367 O O . LYS B 1 16 ? 21.875 8.523 -9.773 1 82.44 16 LYS B O 1
ATOM 1372 N N . LYS B 1 17 ? 21.828 9.453 -11.891 1 80.69 17 LYS B N 1
ATOM 1373 C CA . LYS B 1 17 ? 22.625 10.602 -11.477 1 80.69 17 LYS B CA 1
ATOM 1374 C C . LYS B 1 17 ? 21.75 11.82 -11.227 1 80.69 17 LYS B C 1
ATOM 1376 O O . LYS B 1 17 ? 20.688 11.969 -11.836 1 80.69 17 LYS B O 1
ATOM 1381 N N . GLY B 1 18 ? 21.922 12.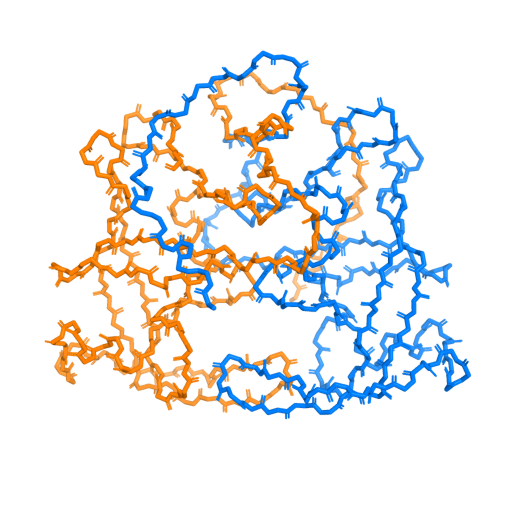523 -10.094 1 81.5 18 GLY B N 1
ATOM 1382 C CA . GLY B 1 18 ? 21.219 13.781 -9.875 1 81.5 18 GLY B CA 1
ATOM 1383 C C . GLY B 1 18 ? 20.641 13.914 -8.477 1 81.5 18 GLY B C 1
ATOM 1384 O O . GLY B 1 18 ? 21.219 14.594 -7.629 1 81.5 18 GLY B O 1
ATOM 1385 N N . SER B 1 19 ? 19.5 13.055 -8.273 1 84.31 19 SER B N 1
ATOM 1386 C CA . SER B 1 19 ? 18.812 13.25 -7.004 1 84.31 19 SER B CA 1
ATOM 1387 C C . SER B 1 19 ? 19.25 12.203 -5.977 1 84.31 19 SER B C 1
ATOM 1389 O O . SER B 1 19 ? 19.656 11.102 -6.344 1 84.31 19 SER B O 1
ATOM 1391 N N . VAL B 1 20 ? 19.281 12.625 -4.746 1 92.81 20 VAL B N 1
ATOM 1392 C CA . VAL B 1 20 ? 19.406 11.656 -3.666 1 92.81 20 VAL B CA 1
ATOM 1393 C C . VAL B 1 20 ? 18.203 10.727 -3.662 1 92.81 20 VAL B C 1
ATOM 1395 O O . VAL B 1 20 ? 17.062 11.188 -3.572 1 92.81 20 VAL B O 1
ATOM 1398 N N . PRO B 1 21 ? 18.391 9.477 -3.77 1 96.25 21 PRO B N 1
ATOM 1399 C CA . PRO B 1 21 ? 17.25 8.555 -3.84 1 96.25 21 PRO B CA 1
ATOM 1400 C C . PRO B 1 21 ? 16.641 8.266 -2.471 1 96.25 21 PRO B C 1
ATOM 1402 O O . PRO B 1 21 ? 17.312 8.438 -1.445 1 96.25 21 PRO B O 1
ATOM 1405 N N . LEU B 1 22 ? 15.398 7.898 -2.412 1 97.75 22 LEU B N 1
ATOM 1406 C CA . LEU B 1 22 ? 14.812 7.207 -1.271 1 97.75 22 LEU B CA 1
ATOM 1407 C C . LEU B 1 22 ? 15.219 5.734 -1.266 1 97.75 22 LEU B C 1
ATOM 1409 O O . LEU B 1 22 ? 14.773 4.961 -2.117 1 97.75 22 LEU B O 1
ATOM 1413 N N . SER B 1 23 ? 16.031 5.355 -0.288 1 97.44 23 SER B N 1
ATOM 1414 C CA . SER B 1 23 ? 16.688 4.051 -0.338 1 97.44 23 SER B CA 1
ATOM 1415 C C . SER B 1 23 ? 16.312 3.201 0.873 1 97.44 23 SER B C 1
ATOM 1417 O O . SER B 1 23 ? 16.234 3.709 1.994 1 97.44 23 SER B O 1
ATOM 1419 N N . PHE B 1 24 ? 16.125 1.938 0.608 1 96.69 24 PHE B N 1
ATOM 1420 C CA . PHE B 1 24 ? 15.867 0.946 1.646 1 96.69 24 PHE B CA 1
ATOM 1421 C C . PHE B 1 24 ? 16.953 -0.128 1.645 1 96.69 24 PHE B C 1
ATOM 1423 O O . PHE B 1 24 ? 17.172 -0.785 0.627 1 96.69 24 PHE B O 1
ATOM 1430 N N . TYR B 1 25 ? 17.562 -0.286 2.766 1 95.69 25 TYR B N 1
ATOM 1431 C CA . TYR B 1 25 ? 18.688 -1.219 2.898 1 95.69 25 TYR B CA 1
ATOM 1432 C C . TYR B 1 25 ? 18.25 -2.49 3.617 1 95.69 25 TYR B C 1
ATOM 1434 O O . TYR B 1 25 ? 17.375 -2.449 4.492 1 95.69 25 TYR B O 1
ATOM 1442 N N . LEU B 1 26 ? 18.875 -3.613 3.201 1 93.56 26 LEU B N 1
ATOM 1443 C CA . LEU B 1 26 ? 18.609 -4.867 3.895 1 93.56 26 LEU B CA 1
ATOM 1444 C C . LEU B 1 26 ? 18.891 -4.738 5.387 1 93.56 26 LEU B C 1
ATOM 1446 O O . LEU B 1 26 ? 18.219 -5.348 6.211 1 93.56 26 LEU B O 1
ATOM 1450 N N . GLU B 1 27 ? 19.828 -3.936 5.785 1 92.38 27 GLU B N 1
ATOM 1451 C CA . GLU B 1 27 ? 20.25 -3.736 7.168 1 92.38 27 GLU B CA 1
ATOM 1452 C C . GLU B 1 27 ? 19.156 -3.072 7.996 1 92.38 27 GLU B C 1
ATOM 1454 O O . GLU B 1 27 ? 19.219 -3.072 9.227 1 92.38 27 GLU B O 1
ATOM 1459 N N . GLU B 1 28 ? 18.219 -2.488 7.285 1 92.31 28 GLU B N 1
ATOM 1460 C CA . GLU B 1 28 ? 17.141 -1.769 7.977 1 92.31 28 GLU B CA 1
ATOM 1461 C C . GLU B 1 28 ? 15.969 -2.686 8.281 1 92.31 28 GLU B C 1
ATOM 1463 O O . GLU B 1 28 ? 15 -2.271 8.922 1 92.31 28 GLU B O 1
ATOM 1468 N N . LEU B 1 29 ? 15.961 -3.887 7.762 1 92 29 LEU B N 1
ATOM 1469 C CA . LEU B 1 29 ? 14.875 -4.816 8.031 1 92 29 LEU B CA 1
ATOM 1470 C C . LEU B 1 29 ? 14.75 -5.086 9.531 1 92 29 LEU B C 1
ATOM 1472 O O . LEU B 1 29 ? 15.758 -5.195 10.234 1 92 29 LEU B O 1
ATOM 1476 N N . PRO B 1 30 ? 13.516 -5.035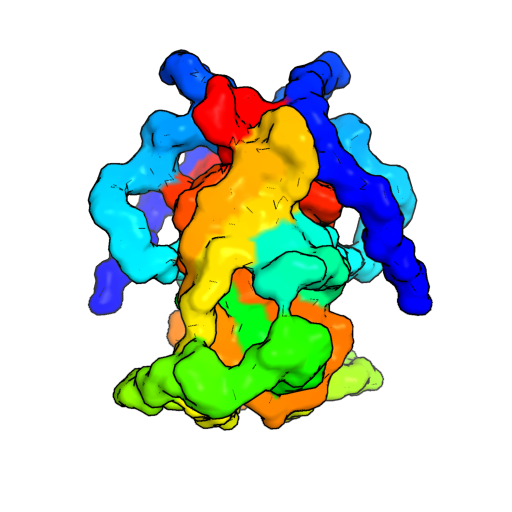 9.93 1 86.75 30 PRO B N 1
ATOM 1477 C CA . PRO B 1 30 ? 13.367 -5.293 11.359 1 86.75 30 PRO B CA 1
ATOM 1478 C C . PRO B 1 30 ? 13.828 -6.691 11.758 1 86.75 30 PRO B C 1
ATOM 1480 O O . PRO B 1 30 ? 13.797 -7.613 10.938 1 86.75 30 PRO B O 1
ATOM 1483 N N . GLY B 1 31 ? 14.648 -6.836 12.82 1 72 31 GLY B N 1
ATOM 1484 C CA . GLY B 1 31 ? 15.008 -8.117 13.398 1 72 31 GLY B CA 1
ATOM 1485 C C . GLY B 1 31 ? 13.812 -8.961 13.781 1 72 31 GLY B C 1
ATOM 1486 O O . GLY B 1 31 ? 12.711 -8.445 13.977 1 72 31 GLY B O 1
ATOM 1487 N N . GLY B 1 32 ? 13.695 -10.375 13.398 1 59.34 32 GLY B N 1
ATOM 1488 C CA . GLY B 1 32 ? 12.641 -11.297 13.805 1 59.34 32 GLY B CA 1
ATOM 1489 C C . GLY B 1 32 ? 12.016 -12.031 12.633 1 59.34 32 GLY B C 1
ATOM 1490 O O . GLY B 1 32 ? 12.336 -11.758 11.477 1 59.34 32 GLY B O 1
ATOM 1491 N N . SER B 1 33 ? 11.352 -12.953 13.07 1 51.06 33 SER B N 1
ATOM 1492 C CA . SER B 1 33 ? 10.727 -13.852 12.102 1 51.06 33 SER B CA 1
ATOM 1493 C C . SER B 1 33 ? 9.734 -13.102 11.219 1 51.06 33 SER B C 1
ATOM 1495 O O . SER B 1 33 ? 9.062 -12.172 11.68 1 51.06 33 SER B O 1
ATOM 1497 N N . ALA B 1 34 ? 10.094 -13.125 10.031 1 50.78 34 ALA B N 1
ATOM 1498 C CA . ALA B 1 34 ? 9.172 -12.695 8.984 1 50.78 34 ALA B CA 1
ATOM 1499 C C . ALA B 1 34 ? 7.727 -13.031 9.352 1 50.78 34 ALA B C 1
ATOM 1501 O O . ALA B 1 34 ? 6.844 -13.039 8.492 1 50.78 34 ALA B O 1
ATOM 1502 N N . ASN B 1 35 ? 7.41 -13.406 10.672 1 51.62 35 ASN B N 1
ATOM 1503 C CA . ASN B 1 35 ? 6.004 -13.773 10.805 1 51.62 35 ASN B CA 1
ATOM 1504 C C . ASN B 1 35 ? 5.09 -12.781 10.094 1 51.62 35 ASN B C 1
ATOM 1506 O O . ASN B 1 35 ? 5.566 -11.836 9.469 1 51.62 35 ASN B O 1
ATOM 1510 N N . ALA B 1 36 ? 3.795 -12.695 10.625 1 57.22 36 ALA B N 1
ATOM 1511 C CA . ALA B 1 36 ? 2.674 -12.062 9.945 1 57.22 36 ALA B CA 1
ATOM 1512 C C . ALA B 1 36 ? 2.955 -10.586 9.688 1 57.22 36 ALA B C 1
ATOM 1514 O O . ALA B 1 36 ? 3.33 -9.852 10.602 1 57.22 36 ALA B O 1
ATOM 1515 N N . PRO B 1 37 ? 3.061 -10.281 8.398 1 73.12 37 PRO B N 1
ATOM 1516 C CA . PRO B 1 37 ? 3.482 -8.914 8.109 1 73.12 37 PRO B CA 1
ATOM 1517 C C . PRO B 1 37 ? 2.643 -7.867 8.844 1 73.12 37 PRO B C 1
ATOM 1519 O O . PRO B 1 37 ? 1.413 -7.965 8.867 1 73.12 37 PRO B O 1
ATOM 1522 N N . ILE B 1 38 ? 3.207 -7.219 9.758 1 88.69 38 ILE B N 1
ATOM 1523 C CA . ILE B 1 38 ? 2.736 -6.066 10.516 1 88.69 38 ILE B CA 1
ATOM 1524 C C . ILE B 1 38 ? 2.406 -4.918 9.562 1 88.69 38 ILE B C 1
ATOM 1526 O O . ILE B 1 38 ? 3.141 -4.668 8.609 1 88.69 38 ILE B O 1
ATOM 1530 N N . PRO B 1 39 ? 1.177 -4.391 9.758 1 94.19 39 PRO B N 1
ATOM 1531 C CA . PRO B 1 39 ? 0.897 -3.215 8.922 1 94.19 39 PRO B CA 1
ATOM 1532 C C . PRO B 1 39 ? 1.845 -2.053 9.203 1 94.19 39 PRO B C 1
ATOM 1534 O O . PRO B 1 39 ? 2.32 -1.899 10.336 1 94.19 39 PRO B O 1
ATOM 1537 N N . LEU B 1 40 ? 2.109 -1.324 8.227 1 95.88 40 LEU B N 1
ATOM 1538 C CA . LEU B 1 40 ? 2.881 -0.102 8.422 1 95.88 40 LEU B CA 1
ATOM 1539 C C . LEU B 1 40 ? 1.991 1.021 8.945 1 95.88 40 LEU B C 1
ATOM 1541 O O . LEU B 1 40 ? 1.111 1.506 8.227 1 95.88 40 LEU B O 1
ATOM 1545 N N . LEU B 1 41 ? 2.225 1.396 10.18 1 97.12 41 LEU B N 1
ATOM 1546 C CA . LEU B 1 41 ? 1.567 2.537 10.805 1 97.12 41 LEU B CA 1
ATOM 1547 C C . LEU B 1 41 ? 2.539 3.701 10.969 1 97.12 41 LEU B C 1
ATOM 1549 O O . LEU B 1 41 ? 3.701 3.498 11.328 1 97.12 41 LEU B O 1
ATOM 1553 N N . ILE B 1 42 ? 1.947 4.836 10.695 1 97.62 42 ILE B N 1
ATOM 1554 C CA . ILE B 1 42 ? 2.775 6.008 10.953 1 97.62 42 ILE B CA 1
ATOM 1555 C C . ILE B 1 42 ? 2.023 6.988 11.852 1 97.62 42 ILE B C 1
ATOM 1557 O O . ILE B 1 42 ? 0.844 6.785 12.148 1 97.62 42 ILE B O 1
ATOM 1561 N N . ARG B 1 43 ? 2.791 7.941 12.273 1 97.62 43 ARG B N 1
ATOM 1562 C CA . ARG B 1 43 ? 2.256 9.062 13.039 1 97.62 43 ARG B CA 1
ATOM 1563 C C . ARG B 1 43 ? 2.301 10.352 12.219 1 97.62 43 ARG B C 1
ATOM 1565 O O . ARG B 1 43 ? 3.223 10.562 11.43 1 97.62 43 ARG B O 1
ATOM 1572 N N . ALA B 1 44 ? 1.374 11.148 12.43 1 98.19 44 ALA B N 1
ATOM 1573 C CA . ALA B 1 44 ? 1.338 12.461 11.789 1 98.19 44 ALA B CA 1
ATOM 1574 C C . ALA B 1 44 ? 0.574 13.469 12.648 1 98.19 44 ALA B C 1
ATOM 1576 O O . ALA B 1 44 ? -0.343 13.094 13.383 1 98.19 44 ALA B O 1
ATOM 1577 N N . ASP B 1 45 ? 0.979 14.695 12.492 1 98.12 45 ASP B N 1
ATOM 1578 C CA . ASP B 1 45 ? 0.282 15.781 13.18 1 98.12 45 ASP B CA 1
ATOM 1579 C C . ASP B 1 45 ? -0.78 16.406 12.273 1 98.12 45 ASP B C 1
ATOM 1581 O O . ASP B 1 45 ? -0.501 16.75 11.125 1 98.12 45 ASP B O 1
ATOM 1585 N N . MET B 1 46 ? -1.959 16.484 12.797 1 98 46 MET B N 1
ATOM 1586 C CA . MET B 1 46 ? -3.037 17.156 12.078 1 98 46 MET B CA 1
ATOM 1587 C C . MET B 1 46 ? -4.043 17.75 13.055 1 98 46 MET B C 1
ATOM 1589 O O . MET B 1 46 ? -4.344 17.156 14.094 1 98 46 MET B O 1
ATOM 1593 N N . ALA B 1 47 ? -4.484 18.938 12.742 1 97.06 47 ALA B N 1
ATOM 1594 C CA . ALA B 1 47 ? -5.43 19.688 13.57 1 97.06 47 ALA B CA 1
ATOM 1595 C C . ALA B 1 47 ? -4.934 19.781 15.008 1 97.06 47 ALA B C 1
ATOM 1597 O O . ALA B 1 47 ? -5.715 19.641 15.953 1 97.06 47 ALA B O 1
ATOM 1598 N N . ASN B 1 48 ? -3.605 19.891 15.172 1 95.62 48 ASN B N 1
ATOM 1599 C CA . ASN B 1 48 ? -2.941 20.125 16.453 1 95.62 48 ASN B CA 1
ATOM 1600 C C . ASN B 1 48 ? -2.947 18.875 17.328 1 95.62 48 ASN B C 1
ATOM 1602 O O . ASN B 1 48 ? -2.805 18.953 18.547 1 95.62 48 ASN B O 1
ATOM 1606 N N . PHE B 1 49 ? -3.18 17.766 16.719 1 97.94 49 PHE B N 1
ATOM 1607 C CA . PHE B 1 49 ? -3.135 16.5 17.453 1 97.94 49 PHE B CA 1
ATOM 1608 C C . PHE B 1 49 ? -2.084 15.57 16.859 1 97.94 49 PHE B C 1
ATOM 1610 O O . PHE B 1 49 ? -1.852 15.586 15.641 1 97.94 49 PHE B O 1
ATOM 1617 N N . ASP B 1 50 ? -1.514 14.789 17.734 1 97.12 50 ASP B N 1
ATOM 1618 C CA . ASP B 1 50 ? -0.625 13.695 17.344 1 97.12 50 ASP B CA 1
ATOM 1619 C C . ASP B 1 50 ? -1.416 12.43 17.031 1 97.12 50 ASP B C 1
ATOM 1621 O O . ASP B 1 50 ? -1.803 11.695 17.953 1 97.12 50 ASP B O 1
ATOM 1625 N N . VAL B 1 51 ? -1.702 12.211 15.727 1 98.06 51 VAL B N 1
ATOM 1626 C CA . VAL B 1 51 ? -2.459 11.039 15.305 1 98.06 51 VAL B CA 1
ATOM 1627 C C . VAL B 1 51 ? -1.507 9.867 15.07 1 98.06 51 VAL B C 1
ATOM 1629 O O . VAL B 1 51 ? -0.606 9.953 14.227 1 98.06 51 VAL B O 1
ATOM 1632 N N . ARG B 1 52 ? -1.773 8.648 15.664 1 96.5 52 ARG B N 1
ATOM 1633 C CA . ARG B 1 52 ? -0.708 7.66 15.773 1 96.5 52 ARG B CA 1
ATOM 1634 C C . ARG B 1 52 ? -1.044 6.402 14.977 1 96.5 52 ARG B C 1
ATOM 1636 O O . ARG B 1 52 ? -0.17 5.574 14.727 1 96.5 52 ARG B O 1
ATOM 1643 N N . ARG B 1 53 ? -2.182 6.172 14.656 1 97.31 53 ARG B N 1
ATOM 1644 C CA . ARG B 1 53 ? -2.557 4.949 13.953 1 97.31 53 ARG B CA 1
ATOM 1645 C C . ARG B 1 53 ? -3.057 5.262 12.547 1 97.31 53 ARG B C 1
ATOM 1647 O O . ARG B 1 53 ? -4.207 4.969 12.211 1 97.31 53 ARG B O 1
ATOM 1654 N N . VAL B 1 54 ? -2.121 5.836 11.828 1 98.5 54 VAL B N 1
ATOM 1655 C CA . VAL B 1 54 ? -2.371 6.07 10.406 1 98.5 54 VAL B CA 1
ATOM 1656 C C . VAL B 1 54 ? -1.863 4.887 9.594 1 98.5 54 VAL B C 1
ATOM 1658 O O . VAL B 1 54 ? -0.653 4.688 9.461 1 98.5 54 VAL B O 1
ATOM 1661 N N . LEU B 1 55 ? -2.773 4.125 9.094 1 98.12 55 LEU B N 1
ATOM 1662 C CA . LEU B 1 55 ? -2.404 3.008 8.227 1 98.12 55 LEU B CA 1
ATOM 1663 C C . LEU B 1 55 ? -1.929 3.506 6.867 1 98.12 55 LEU B C 1
ATOM 1665 O O . LEU B 1 55 ? -2.627 4.277 6.203 1 98.12 55 LEU B O 1
ATOM 1669 N N . VAL B 1 56 ? -0.761 3.123 6.461 1 97.69 56 VAL B N 1
ATOM 1670 C CA . VAL B 1 56 ? -0.29 3.414 5.109 1 97.69 56 VAL B CA 1
ATOM 1671 C C . VAL B 1 56 ? -0.843 2.377 4.137 1 97.69 56 VAL B C 1
ATOM 1673 O O . VAL B 1 56 ? -0.493 1.196 4.211 1 97.69 56 VAL B O 1
ATOM 1676 N N . GLY B 1 57 ? -1.751 2.812 3.264 1 96.62 57 GLY B N 1
ATOM 1677 C CA . GLY B 1 57 ? -2.438 1.899 2.363 1 96.62 57 GLY B CA 1
ATOM 1678 C C . GLY B 1 57 ? -2.514 2.414 0.938 1 96.62 57 GLY B C 1
ATOM 1679 O O . GLY B 1 57 ? -3.576 2.846 0.485 1 96.62 57 GLY B O 1
ATOM 1680 N N . PRO B 1 58 ? -1.408 2.295 0.189 1 95.5 58 PRO B N 1
ATOM 1681 C CA . PRO B 1 58 ? -1.405 2.824 -1.177 1 95.5 58 PRO B CA 1
ATOM 1682 C C . PRO B 1 58 ? -2.404 2.113 -2.086 1 95.5 58 PRO B C 1
ATOM 1684 O O . PRO B 1 58 ? -2.65 2.562 -3.209 1 95.5 58 PRO B O 1
ATOM 1687 N N . GLY B 1 59 ? -2.998 1.069 -1.607 1 94.5 59 GLY B N 1
ATOM 1688 C CA . GLY B 1 59 ? -4.07 0.433 -2.355 1 94.5 59 GLY B CA 1
ATOM 1689 C C . GLY B 1 59 ? -5.348 1.25 -2.379 1 94.5 59 GLY B C 1
ATOM 1690 O O . GLY B 1 59 ? -6.223 1.019 -3.217 1 94.5 59 GLY B O 1
ATOM 1691 N N . SER B 1 60 ? -5.457 2.107 -1.47 1 95.12 60 SER B N 1
ATOM 1692 C CA . SER B 1 60 ? -6.637 2.961 -1.373 1 95.12 60 SER B CA 1
ATOM 1693 C C . SER B 1 60 ? -6.539 4.148 -2.322 1 95.12 60 SER B C 1
ATOM 1695 O O . SER B 1 60 ? -5.52 4.84 -2.361 1 95.12 60 SER B O 1
ATOM 1697 N N . SER B 1 61 ? -7.613 4.402 -3.035 1 93.75 61 SER B N 1
ATOM 1698 C CA . SER B 1 61 ? -7.637 5.496 -4.004 1 93.75 61 SER B CA 1
ATOM 1699 C C . SER B 1 61 ? -7.867 6.84 -3.32 1 93.75 61 SER B C 1
ATOM 1701 O O . SER B 1 61 ? -7.691 7.891 -3.938 1 93.75 61 SER B O 1
ATOM 1703 N N . VAL B 1 62 ? -8.227 6.773 -2.08 1 94.81 62 VAL B N 1
ATOM 1704 C CA . VAL B 1 62 ? -8.523 7.996 -1.336 1 94.81 62 VAL B CA 1
ATOM 1705 C C . VAL B 1 62 ? -7.859 7.938 0.037 1 94.81 62 VAL B C 1
ATOM 1707 O O . VAL B 1 62 ? -7.453 6.867 0.492 1 94.81 62 VAL B O 1
ATOM 1710 N N . ASP B 1 63 ? -7.734 9.07 0.623 1 97.31 63 ASP B N 1
ATOM 1711 C CA . ASP B 1 63 ? -7.371 9.172 2.033 1 97.31 63 ASP B CA 1
ATOM 1712 C C . ASP B 1 63 ? -8.609 9.148 2.924 1 97.31 63 ASP B C 1
ATOM 1714 O O . ASP B 1 63 ? -9.555 9.906 2.699 1 97.31 63 ASP B O 1
ATOM 1718 N N . ILE B 1 64 ? -8.586 8.328 3.947 1 98.25 64 ILE B N 1
ATOM 1719 C CA . ILE B 1 64 ? -9.773 8.117 4.77 1 98.25 64 ILE B CA 1
ATOM 1720 C C . ILE B 1 64 ? -9.5 8.57 6.199 1 98.25 64 ILE B C 1
ATOM 1722 O O . ILE B 1 64 ? -8.422 8.305 6.746 1 98.25 64 ILE B O 1
ATOM 1726 N N . MET B 1 65 ? -10.438 9.25 6.762 1 98.62 65 MET B N 1
ATOM 1727 C CA . MET B 1 65 ? -10.484 9.5 8.203 1 98.62 65 MET B CA 1
ATOM 1728 C C . MET B 1 65 ? -11.727 8.852 8.82 1 98.62 65 MET B C 1
ATOM 1730 O O . MET B 1 65 ? -12.844 9.094 8.375 1 98.62 65 MET B O 1
ATOM 1734 N N . PHE B 1 66 ? -11.523 8.062 9.789 1 98.5 66 PHE B N 1
ATOM 1735 C CA . PHE B 1 66 ? -12.656 7.434 10.461 1 98.5 66 PHE B CA 1
ATOM 1736 C C . PHE B 1 66 ? -13.305 8.406 11.438 1 98.5 66 PHE B C 1
ATOM 1738 O O . PHE B 1 66 ? -12.625 9.227 12.047 1 98.5 66 PHE B O 1
ATOM 1745 N N . ALA B 1 67 ? -14.547 8.219 11.656 1 97.94 67 ALA B N 1
ATOM 1746 C CA . ALA B 1 67 ? -15.367 9.156 12.406 1 97.94 67 ALA B CA 1
ATOM 1747 C C . ALA B 1 67 ? -14.836 9.344 13.828 1 97.94 67 ALA B C 1
ATOM 1749 O O . ALA B 1 67 ? -14.906 10.445 14.383 1 97.94 67 ALA B O 1
ATOM 1750 N N . HIS B 1 68 ? -14.367 8.297 14.422 1 97.94 68 HIS B N 1
ATOM 1751 C CA . HIS B 1 68 ? -13.859 8.445 15.781 1 97.94 68 HIS B CA 1
ATOM 1752 C C . HIS B 1 68 ? -12.656 9.383 15.82 1 97.94 68 HIS B C 1
ATOM 1754 O O . HIS B 1 68 ? -12.484 10.148 16.766 1 97.94 68 HIS B O 1
ATOM 1760 N N . CYS B 1 69 ? -11.789 9.359 14.805 1 98.44 69 CYS B N 1
ATOM 1761 C CA . CYS B 1 69 ? -10.688 10.312 14.703 1 98.44 69 CYS B CA 1
ATOM 1762 C C . CYS B 1 69 ? -11.203 11.727 14.461 1 98.44 69 CYS B C 1
ATOM 1764 O O . CYS B 1 69 ? -10.75 12.672 15.109 1 98.44 69 CYS B O 1
ATOM 1766 N N . PHE B 1 70 ? -12.156 11.883 13.57 1 98.5 70 PHE B N 1
ATOM 1767 C CA . PHE B 1 70 ? -12.797 13.156 13.258 1 98.5 70 PHE B CA 1
ATOM 1768 C C . PHE B 1 70 ? -13.289 13.844 14.523 1 98.5 70 PHE B C 1
ATOM 1770 O O . PHE B 1 70 ? -13.031 15.031 14.734 1 98.5 70 PHE B O 1
ATOM 1777 N N . ARG B 1 71 ? -13.82 13.055 15.375 1 97.5 71 ARG B N 1
ATOM 1778 C CA . ARG B 1 71 ? -14.336 13.57 16.641 1 97.5 71 ARG B CA 1
ATOM 1779 C C . ARG B 1 71 ? -13.203 13.883 17.609 1 97.5 71 ARG B C 1
ATOM 1781 O O . ARG B 1 71 ? -13.242 14.898 18.312 1 97.5 71 ARG B O 1
ATOM 1788 N N . THR B 1 72 ? -12.273 13 17.625 1 97.06 72 THR B N 1
ATOM 1789 C CA . THR B 1 72 ? -11.125 13.195 18.5 1 97.06 72 THR B CA 1
ATOM 1790 C C . THR B 1 72 ? -10.406 14.5 18.172 1 97.06 72 THR B C 1
ATOM 1792 O O . THR B 1 72 ? -9.898 15.18 19.062 1 97.06 72 THR B O 1
ATOM 1795 N N . LEU B 1 73 ? -10.383 14.836 16.891 1 98.12 73 LEU B N 1
ATOM 1796 C CA . LEU B 1 73 ? -9.719 16.047 16.422 1 98.12 73 LEU B CA 1
ATOM 1797 C C . LEU B 1 73 ? -10.594 17.266 16.688 1 98.12 73 LEU B C 1
ATOM 1799 O O . LEU B 1 73 ? -10.25 18.391 16.281 1 98.12 73 LEU B O 1
ATOM 1803 N N . GLN B 1 74 ? -11.727 17.062 17.25 1 97.31 74 GLN B N 1
ATOM 1804 C CA . GLN B 1 74 ? -12.672 18.109 17.609 1 97.31 74 GLN B CA 1
ATOM 1805 C C . GLN B 1 74 ? -13.172 18.844 16.375 1 97.31 74 GLN B C 1
ATOM 1807 O O . GLN B 1 74 ? -13.32 20.062 16.375 1 97.31 74 GLN B O 1
ATOM 1812 N N . LEU B 1 75 ? -13.312 18.094 15.305 1 97.12 75 LEU B N 1
ATOM 1813 C CA . LEU B 1 75 ? -13.922 18.609 14.094 1 97.12 75 LEU B CA 1
ATOM 1814 C C . LEU B 1 75 ? -15.438 18.438 14.133 1 97.12 75 LEU B C 1
ATOM 1816 O O . LEU B 1 75 ? -15.953 17.609 14.867 1 97.12 75 LEU B O 1
ATOM 1820 N N . SER B 1 76 ? -16.109 19.297 13.328 1 94.88 76 SER B N 1
ATOM 1821 C CA . SER B 1 76 ? -17.562 19.266 13.297 1 94.88 76 SER B CA 1
ATOM 1822 C C . SER B 1 76 ? -18.094 19.328 11.867 1 94.88 76 SER B C 1
ATOM 1824 O O . SER B 1 76 ? -17.312 19.375 10.914 1 94.88 76 SER B O 1
ATOM 1826 N N . GLU B 1 77 ? -19.375 19.281 11.719 1 93.06 77 GLU B N 1
ATOM 1827 C CA . GLU B 1 77 ? -20.047 19.312 10.422 1 93.06 77 GLU B CA 1
ATOM 1828 C C . GLU B 1 77 ? -19.672 20.562 9.641 1 93.06 77 GLU B C 1
ATOM 1830 O O . GLU B 1 77 ? -19.672 20.562 8.406 1 93.06 77 GLU B O 1
ATOM 1835 N N . HIS B 1 78 ? -19.266 21.562 10.398 1 94.06 78 HIS B N 1
ATOM 1836 C CA . HIS B 1 78 ? -18.891 22.812 9.758 1 94.06 78 HIS B CA 1
ATOM 1837 C C . HIS B 1 78 ? -17.578 22.688 9 1 94.06 78 HIS B C 1
ATOM 1839 O O . HIS B 1 78 ? -17.281 23.5 8.125 1 94.06 78 HIS B O 1
ATOM 1845 N N . HIS B 1 79 ? -16.859 21.672 9.391 1 94.56 79 HIS B N 1
ATOM 1846 C CA . HIS B 1 79 ? -15.594 21.438 8.719 1 94.56 79 HIS B CA 1
ATOM 1847 C C . HIS B 1 79 ? -15.781 20.484 7.531 1 94.56 79 HIS B C 1
ATOM 1849 O O . HIS B 1 79 ? -14.844 20.281 6.75 1 94.56 79 HIS B O 1
ATOM 1855 N N . LEU B 1 80 ? -16.969 19.891 7.371 1 95.38 80 LEU B N 1
ATOM 1856 C CA . LEU B 1 80 ? -17.234 18.891 6.355 1 95.38 80 LEU B CA 1
ATOM 1857 C C . LEU B 1 80 ? -17.781 19.516 5.078 1 95.38 80 LEU B C 1
ATOM 1859 O O . LEU B 1 80 ? -18.781 20.219 5.113 1 95.38 80 LEU B O 1
ATOM 1863 N N . ALA B 1 81 ? -17.062 19.266 4.016 1 95 81 ALA B N 1
ATOM 1864 C CA . ALA B 1 81 ? -17.625 19.562 2.699 1 95 81 ALA B CA 1
ATOM 1865 C C . ALA B 1 81 ? -18.422 18.375 2.162 1 95 81 ALA B C 1
ATOM 1867 O O . ALA B 1 81 ? -18.031 17.219 2.355 1 95 81 ALA B O 1
ATOM 1868 N N . PRO B 1 82 ? -19.453 18.672 1.466 1 90.19 82 PRO B N 1
ATOM 1869 C CA . PRO B 1 82 ? -20.281 17.578 0.966 1 90.19 82 PRO B CA 1
ATOM 1870 C C . PRO B 1 82 ? -19.547 16.719 -0.061 1 90.19 82 PRO B C 1
ATOM 1872 O O . PRO B 1 82 ? -18.719 17.219 -0.824 1 90.19 82 PRO B O 1
ATOM 1875 N N . TYR B 1 83 ? -19.812 15.469 0.09 1 84.56 83 TYR B N 1
ATOM 1876 C CA . TYR B 1 83 ? -19.312 14.523 -0.897 1 84.56 83 TYR B CA 1
ATOM 1877 C C . TYR B 1 83 ? -20.344 14.266 -1.982 1 84.56 83 TYR B C 1
ATOM 1879 O O . TYR B 1 83 ? -21.453 13.805 -1.691 1 84.56 83 TYR B O 1
ATOM 1887 N N . VAL B 1 84 ? -19.953 14.602 -3.191 1 81.5 84 VAL B N 1
ATOM 1888 C CA . VAL B 1 84 ? -20.906 14.445 -4.289 1 81.5 84 VAL B CA 1
ATOM 1889 C C . VAL B 1 84 ? -20.469 13.297 -5.191 1 81.5 84 VAL B C 1
ATOM 1891 O O . VAL B 1 84 ? -21.109 13.023 -6.215 1 81.5 84 VAL B O 1
ATOM 1894 N N . GLY B 1 85 ? -19.547 12.562 -4.75 1 80.19 85 GLY B N 1
ATOM 1895 C CA . GLY B 1 85 ? -19.062 11.469 -5.582 1 80.19 85 GLY B CA 1
ATOM 1896 C C . GLY B 1 85 ? -19.75 10.148 -5.293 1 80.19 85 GLY B C 1
ATOM 1897 O O . GLY B 1 85 ? -20.797 10.117 -4.664 1 80.19 85 GLY B O 1
ATOM 1898 N N . SER B 1 86 ? -19.266 9.164 -5.98 1 79.75 86 SER B N 1
ATOM 1899 C CA . SER B 1 86 ? -19.75 7.812 -5.75 1 79.75 86 SER B CA 1
ATOM 1900 C C . SER B 1 86 ? -19.312 7.285 -4.391 1 79.75 86 SER B C 1
ATOM 1902 O O . SER B 1 86 ? -18.312 7.758 -3.83 1 79.75 86 SER B O 1
ATOM 1904 N N . ASP B 1 87 ? -20.078 6.387 -3.877 1 90.19 87 ASP B N 1
ATOM 1905 C CA . ASP B 1 87 ? -19.734 5.723 -2.621 1 90.19 87 ASP B CA 1
ATOM 1906 C C . ASP B 1 87 ? -18.359 5.078 -2.695 1 90.19 87 ASP B C 1
ATOM 1908 O O . ASP B 1 87 ? -17.906 4.695 -3.773 1 90.19 87 ASP B O 1
ATOM 1912 N N . LEU B 1 88 ? -17.766 5.105 -1.521 1 92.5 88 LEU B N 1
ATOM 1913 C CA . LEU B 1 88 ? -16.5 4.379 -1.424 1 92.5 88 LEU B CA 1
ATOM 1914 C C . LEU B 1 88 ? -16.734 2.879 -1.592 1 92.5 88 LEU B C 1
ATOM 1916 O O . LEU B 1 88 ? -17.672 2.318 -1.01 1 92.5 88 LEU B O 1
ATOM 1920 N N . GLN B 1 89 ? -15.891 2.305 -2.414 1 92.94 89 GLN B N 1
ATOM 1921 C CA . GLN B 1 89 ? -16.031 0.875 -2.67 1 92.94 89 GLN B CA 1
ATOM 1922 C C . GLN B 1 89 ? -14.859 0.093 -2.09 1 92.94 89 GLN B C 1
ATOM 1924 O O . GLN B 1 89 ? -13.703 0.452 -2.307 1 92.94 89 GLN B O 1
ATOM 1929 N N . GLY B 1 90 ? -15.164 -0.929 -1.286 1 92.5 90 GLY B N 1
ATOM 1930 C CA . GLY B 1 90 ? -14.133 -1.817 -0.774 1 92.5 90 GLY B CA 1
ATOM 1931 C C . GLY B 1 90 ? -13.68 -2.855 -1.785 1 92.5 90 GLY B C 1
ATOM 1932 O O . GLY B 1 90 ? -14.172 -2.883 -2.916 1 92.5 90 GLY B O 1
ATOM 1933 N N . PHE B 1 91 ? -12.75 -3.684 -1.386 1 91.81 91 PHE B N 1
ATOM 1934 C CA . PHE B 1 91 ? -12.172 -4.695 -2.264 1 91.81 91 PHE B CA 1
ATOM 1935 C C . PHE B 1 91 ? -13.234 -5.688 -2.717 1 91.81 91 PHE B C 1
ATOM 1937 O O . PHE B 1 91 ? -13.086 -6.336 -3.756 1 91.81 91 PHE B O 1
ATOM 1944 N N . ASN B 1 92 ? -14.289 -5.785 -1.925 1 92.5 92 ASN B N 1
ATOM 1945 C CA . ASN B 1 92 ? -15.328 -6.766 -2.203 1 92.5 92 ASN B CA 1
ATOM 1946 C C . ASN B 1 92 ? -16.531 -6.125 -2.906 1 92.5 92 ASN B C 1
ATOM 1948 O O . ASN B 1 92 ? -17.578 -6.75 -3.043 1 92.5 92 ASN B O 1
ATOM 1952 N N . GLY B 1 93 ? -16.438 -4.906 -3.195 1 91.25 93 GLY B N 1
ATOM 1953 C CA . GLY B 1 93 ? -17.5 -4.227 -3.924 1 91.25 93 GLY B CA 1
ATOM 1954 C C . GLY B 1 93 ? -18.516 -3.555 -3.018 1 91.25 93 GLY B C 1
ATOM 1955 O O . GLY B 1 93 ? -19.359 -2.793 -3.482 1 91.25 93 GLY B O 1
ATOM 1956 N N . GLU B 1 94 ? -18.438 -3.801 -1.747 1 91.31 94 GLU B N 1
ATOM 1957 C CA . GLU B 1 94 ? -19.344 -3.143 -0.808 1 91.31 94 GLU B CA 1
ATOM 1958 C C . GLU B 1 94 ? -19.094 -1.639 -0.761 1 91.31 94 GLU B C 1
ATOM 1960 O O . GLU B 1 94 ? -17.938 -1.195 -0.801 1 91.31 94 GLU B O 1
ATOM 1965 N N . THR B 1 95 ? -20.141 -0.948 -0.58 1 92.44 95 THR B N 1
ATOM 1966 C CA . THR B 1 95 ? -20.047 0.504 -0.662 1 92.44 95 THR B CA 1
ATOM 1967 C C . THR B 1 95 ? -20.281 1.143 0.703 1 92.44 95 THR B C 1
ATOM 1969 O O . THR B 1 95 ? -20.969 0.566 1.552 1 92.44 95 THR B O 1
ATOM 1972 N N . THR B 1 96 ? -19.656 2.256 0.95 1 94.44 96 THR B N 1
ATOM 1973 C CA . THR B 1 96 ? -19.797 3.098 2.133 1 94.44 96 THR B CA 1
ATOM 1974 C C . THR B 1 96 ? -19.984 4.559 1.735 1 94.44 96 THR B C 1
ATOM 1976 O O . THR B 1 96 ? -19.203 5.09 0.937 1 94.44 96 THR B O 1
ATOM 1979 N N . LYS B 1 97 ? -21.016 5.121 2.232 1 94.75 97 LYS B N 1
ATOM 1980 C CA . LYS B 1 97 ? -21.219 6.547 1.979 1 94.75 97 LYS B CA 1
ATOM 1981 C C . LYS B 1 97 ? -20.422 7.398 2.963 1 94.75 97 LYS B C 1
ATOM 1983 O O . LYS B 1 97 ? -20.625 7.309 4.176 1 94.75 97 LYS B O 1
ATOM 1988 N N . PRO B 1 98 ? -19.625 8.195 2.492 1 96.25 98 PRO B N 1
ATOM 1989 C CA . PRO B 1 98 ? -18.891 9.07 3.412 1 96.25 98 PRO B CA 1
ATOM 1990 C C . PRO B 1 98 ? -19.75 10.211 3.949 1 96.25 98 PRO B C 1
ATOM 1992 O O . PRO B 1 98 ? -20.75 10.586 3.318 1 96.25 98 PRO B O 1
ATOM 1995 N N . TRP B 1 99 ? -19.344 10.719 5.09 1 96 99 TRP B N 1
ATOM 1996 C CA . TRP B 1 99 ? -19.953 11.93 5.621 1 96 99 TRP B CA 1
ATOM 1997 C C . TRP B 1 99 ? -19.672 13.125 4.727 1 96 99 TRP B C 1
ATOM 1999 O O . TRP B 1 99 ? -20.516 14.016 4.57 1 96 99 TRP B O 1
ATOM 2009 N N . GLY B 1 100 ? -18.484 13.117 4.16 1 96.62 100 GLY B N 1
ATOM 2010 C CA . GLY B 1 100 ? -17.969 14.234 3.381 1 96.62 100 GLY B CA 1
ATOM 2011 C C . GLY B 1 100 ? -16.453 14.328 3.4 1 96.62 100 GLY B C 1
ATOM 2012 O O . GLY B 1 100 ? -15.773 13.367 3.762 1 96.62 100 GLY B O 1
ATOM 2013 N N . TYR B 1 101 ? -16 15.492 2.906 1 96.62 101 TYR B N 1
ATOM 2014 C CA . TYR B 1 101 ? -14.57 15.758 2.836 1 96.62 101 TYR B CA 1
ATOM 2015 C C . TYR B 1 101 ? -14.125 16.688 3.961 1 96.62 101 TYR B C 1
ATOM 2017 O O . TYR B 1 101 ? -14.867 17.594 4.352 1 96.62 101 TYR B O 1
ATOM 2025 N N . VAL B 1 102 ? -12.984 16.484 4.422 1 97.69 102 VAL B N 1
ATOM 2026 C CA . VAL B 1 102 ? -12.305 17.469 5.254 1 97.69 102 VAL B CA 1
ATOM 2027 C C . VAL B 1 102 ? -10.867 17.672 4.762 1 97.69 102 VAL B C 1
ATOM 2029 O O . VAL B 1 102 ? -10.156 16.688 4.508 1 97.69 102 VAL B O 1
ATOM 2032 N N . ASP B 1 103 ? -10.477 18.859 4.562 1 97.69 103 ASP B N 1
ATOM 2033 C CA . ASP B 1 103 ? -9.109 19.219 4.188 1 97.69 103 ASP B CA 1
ATOM 2034 C C . ASP B 1 103 ? -8.281 19.594 5.414 1 97.69 103 ASP B C 1
ATOM 2036 O O . ASP B 1 103 ? -8.656 20.5 6.172 1 97.69 103 ASP B O 1
ATOM 2040 N N . LEU B 1 104 ? -7.227 18.953 5.605 1 98.56 104 LEU B N 1
ATOM 2041 C CA . LEU B 1 104 ? -6.352 19.266 6.734 1 98.56 104 LEU B CA 1
ATOM 2042 C C . LEU B 1 104 ? -4.906 19.422 6.273 1 98.56 104 LEU B C 1
ATOM 2044 O O . LEU B 1 104 ? -4.484 18.781 5.309 1 98.56 104 LEU B O 1
ATOM 2048 N N . ILE B 1 105 ? -4.188 20.266 6.934 1 98.69 105 ILE B N 1
ATOM 2049 C CA . ILE B 1 105 ? -2.73 20.25 6.848 1 98.69 105 ILE B CA 1
ATOM 2050 C C . ILE B 1 105 ? -2.174 19.141 7.73 1 98.69 105 ILE B C 1
ATOM 2052 O O . ILE B 1 105 ? -2.441 19.109 8.938 1 98.69 105 ILE B O 1
ATOM 2056 N N . VAL B 1 106 ? -1.525 18.25 7.129 1 98.81 106 VAL B N 1
ATOM 2057 C CA . VAL B 1 106 ? -0.921 17.125 7.828 1 98.81 106 VAL B CA 1
ATOM 2058 C C . VAL B 1 106 ? 0.599 17.266 7.82 1 98.81 106 VAL B C 1
ATOM 2060 O O . VAL B 1 106 ? 1.204 17.469 6.766 1 98.81 106 VAL B O 1
ATOM 2063 N N . THR B 1 107 ? 1.214 17.156 8.969 1 98.62 107 THR B N 1
ATOM 2064 C CA . THR B 1 107 ? 2.662 17.266 9.102 1 98.62 107 THR B CA 1
ATOM 2065 C C . THR B 1 107 ? 3.277 15.914 9.461 1 98.62 107 THR B C 1
ATOM 2067 O O . THR B 1 107 ? 2.875 15.281 10.445 1 98.62 107 THR B O 1
ATOM 2070 N N . PHE B 1 108 ? 4.195 15.547 8.648 1 98.25 108 PHE B N 1
ATOM 2071 C CA . PHE B 1 108 ? 4.977 14.336 8.875 1 98.25 108 PHE B CA 1
ATOM 2072 C C . PHE B 1 108 ? 6.352 14.672 9.43 1 98.25 108 PHE B C 1
ATOM 2074 O O . PHE B 1 108 ? 6.98 15.648 9.008 1 98.25 108 PHE B O 1
ATOM 2081 N N . GLY B 1 109 ? 6.789 13.836 10.352 1 97 109 GLY B N 1
ATOM 2082 C CA . GLY B 1 109 ? 8.055 14.141 11 1 97 109 GLY B CA 1
ATOM 2083 C C . GLY B 1 109 ? 7.969 15.328 11.938 1 97 109 GLY B C 1
ATOM 2084 O O . GLY B 1 109 ? 6.875 15.781 12.273 1 97 109 GLY B O 1
ATOM 2085 N N . ALA B 1 110 ? 9.133 15.664 12.477 1 95.19 110 ALA B N 1
ATOM 2086 C CA . ALA B 1 110 ? 9.242 16.781 13.406 1 95.19 110 ALA B CA 1
ATOM 2087 C C . ALA B 1 110 ? 10.547 17.547 13.18 1 95.19 110 ALA B C 1
ATOM 2089 O O . ALA B 1 110 ? 11.5 17.016 12.609 1 95.19 110 ALA B O 1
ATOM 2090 N N . ASN B 1 111 ? 10.453 18.781 13.531 1 94.44 111 ASN B N 1
ATOM 2091 C CA . ASN B 1 111 ? 11.625 19.641 13.484 1 94.44 111 ASN B CA 1
ATOM 2092 C C . ASN B 1 111 ? 12.281 19.625 12.102 1 94.44 111 ASN B C 1
ATOM 2094 O O . ASN B 1 111 ? 11.641 19.938 11.102 1 94.44 111 ASN B O 1
ATOM 2098 N N . GLU B 1 112 ? 13.484 19.078 12.039 1 95.06 112 GLU B N 1
ATOM 2099 C CA . GLU B 1 112 ? 14.227 19.156 10.789 1 95.06 112 GLU B CA 1
ATOM 2100 C C . GLU B 1 112 ? 13.656 18.188 9.75 1 95.06 112 GLU B C 1
ATOM 2102 O O . GLU B 1 112 ? 13.914 18.328 8.555 1 95.06 112 GLU B O 1
ATOM 2107 N N . THR B 1 113 ? 12.883 17.266 10.195 1 97.75 113 THR B N 1
ATOM 2108 C CA . THR B 1 113 ? 12.328 16.281 9.281 1 97.75 113 THR B CA 1
ATOM 2109 C C . THR B 1 113 ? 10.891 16.625 8.914 1 97.75 113 THR B C 1
ATOM 2111 O O . THR B 1 113 ? 10.258 15.914 8.125 1 97.75 113 THR B O 1
ATOM 2114 N N . ALA B 1 114 ? 10.43 17.703 9.43 1 97.56 114 ALA B N 1
ATOM 2115 C CA . ALA B 1 114 ? 9.016 18.031 9.273 1 97.56 114 ALA B CA 1
ATOM 2116 C C . ALA B 1 114 ? 8.688 18.391 7.832 1 97.56 114 ALA B C 1
ATOM 2118 O O . ALA B 1 114 ? 9.422 19.156 7.195 1 97.56 114 ALA B O 1
ATOM 2119 N N . LYS B 1 115 ? 7.605 17.875 7.336 1 98.19 115 LYS B N 1
ATOM 2120 C CA . LYS B 1 115 ? 7.023 18.219 6.043 1 98.19 115 LYS B CA 1
ATOM 2121 C C . LYS B 1 115 ? 5.496 18.203 6.109 1 98.19 115 LYS B C 1
ATOM 2123 O O . LYS B 1 115 ? 4.902 17.234 6.582 1 98.19 115 LYS B O 1
ATOM 2128 N N . SER B 1 116 ? 4.906 19.266 5.617 1 98.38 116 SER B N 1
ATOM 2129 C CA . SER B 1 116 ? 3.453 19.391 5.656 1 98.38 116 SER B CA 1
ATOM 2130 C C . SER B 1 116 ? 2.855 19.344 4.254 1 98.38 116 SER B C 1
ATOM 2132 O O . SER B 1 116 ? 3.416 19.922 3.32 1 98.38 116 SER B O 1
ATOM 2134 N N . ILE B 1 117 ? 1.759 18.672 4.156 1 98.31 117 ILE B N 1
ATOM 2135 C CA . ILE B 1 117 ? 0.968 18.688 2.932 1 98.31 117 ILE B CA 1
ATOM 2136 C C . ILE B 1 117 ? -0.512 18.844 3.273 1 98.31 117 ILE B C 1
ATOM 2138 O O . ILE B 1 117 ? -0.926 18.578 4.406 1 98.31 117 ILE B O 1
ATOM 2142 N N . LYS B 1 118 ? -1.228 19.297 2.268 1 98.44 118 LYS B N 1
ATOM 2143 C CA . LYS B 1 118 ? -2.682 19.281 2.385 1 98.44 118 LYS B CA 1
ATOM 2144 C C . LYS B 1 118 ? -3.244 17.906 1.987 1 98.44 118 LYS B C 1
ATOM 2146 O O . LYS B 1 118 ? -2.906 17.375 0.928 1 98.44 118 LYS B O 1
ATOM 2151 N N . VAL B 1 119 ? -4.039 17.375 2.867 1 98.12 119 VAL B N 1
ATOM 2152 C CA . VAL B 1 119 ? -4.688 16.094 2.58 1 98.12 119 VAL B CA 1
ATOM 2153 C C . VAL B 1 119 ? -6.203 16.266 2.639 1 98.12 119 VAL B C 1
ATOM 2155 O O . VAL B 1 119 ? -6.734 16.859 3.578 1 98.12 119 VAL B O 1
ATOM 2158 N N . GLN B 1 120 ? -6.852 15.797 1.608 1 97 120 GLN B N 1
ATOM 2159 C CA . GLN B 1 120 ? -8.305 15.688 1.623 1 97 120 GLN B CA 1
ATOM 2160 C C . GLN B 1 120 ? -8.75 14.305 2.074 1 97 120 GLN B C 1
ATOM 2162 O O . GLN B 1 120 ? -8.555 13.32 1.355 1 97 120 GLN B O 1
ATOM 2167 N N . PHE B 1 121 ? -9.352 14.289 3.238 1 97.81 121 PHE B N 1
ATOM 2168 C CA . PHE B 1 121 ? -9.852 13.031 3.768 1 97.81 121 PHE B CA 1
ATOM 2169 C C . PHE B 1 121 ? -11.336 12.867 3.465 1 97.81 121 PHE B C 1
ATOM 2171 O O . PHE B 1 121 ? -12.102 13.828 3.545 1 97.81 121 PHE B O 1
ATOM 2178 N N . LEU B 1 122 ? -11.711 11.703 3.086 1 97.5 122 LEU B N 1
ATOM 2179 C CA . LEU B 1 122 ? -13.109 11.305 3.209 1 97.5 122 LEU B CA 1
ATOM 2180 C C . LEU B 1 122 ? -13.398 10.766 4.605 1 97.5 122 LEU B C 1
ATOM 2182 O O . LEU B 1 122 ? -12.711 9.859 5.082 1 97.5 122 LEU B O 1
ATOM 2186 N N . VAL B 1 123 ? -14.391 11.266 5.238 1 98 123 VAL B N 1
ATOM 2187 C CA . VAL B 1 123 ? -14.742 10.844 6.59 1 98 123 VAL B CA 1
ATOM 2188 C C . VAL B 1 123 ? -15.82 9.766 6.523 1 98 123 VAL B C 1
ATOM 2190 O O . VAL B 1 123 ? -16.875 9.961 5.906 1 98 123 VAL B O 1
ATOM 2193 N N . VAL B 1 124 ? -15.539 8.656 7.176 1 97.44 124 VAL B N 1
ATOM 2194 C CA . VAL B 1 124 ? -16.5 7.555 7.168 1 97.44 124 VAL B CA 1
ATOM 2195 C C . VAL B 1 124 ? -16.781 7.105 8.602 1 97.44 124 VAL B C 1
ATOM 2197 O O . VAL B 1 124 ? -15.891 7.148 9.453 1 97.44 124 VAL B O 1
ATOM 2200 N N . ASP B 1 125 ? -18 6.633 8.727 1 96.19 125 ASP B N 1
ATOM 2201 C CA . ASP B 1 125 ? -18.406 6.137 10.039 1 96.19 125 ASP B CA 1
ATOM 2202 C C . ASP B 1 125 ? -18.516 4.613 10.047 1 96.19 125 ASP B C 1
ATOM 2204 O O . ASP B 1 125 ? -19.609 4.059 9.945 1 96.19 125 ASP B O 1
ATOM 2208 N N . CYS B 1 126 ? -17.438 3.969 10.164 1 95.38 126 CYS B N 1
ATOM 2209 C CA . CYS B 1 126 ? -17.297 2.52 10.266 1 95.38 126 CYS B CA 1
ATOM 2210 C C . CYS B 1 126 ? -16.297 2.145 11.359 1 95.38 126 CYS B C 1
ATOM 2212 O O . CYS B 1 126 ? -15.391 2.922 11.672 1 95.38 126 CYS B O 1
ATOM 2214 N N . PRO B 1 127 ? -16.516 0.967 11.922 1 92.94 127 PRO B N 1
ATOM 2215 C CA . PRO B 1 127 ? -15.547 0.53 12.93 1 92.94 127 PRO B CA 1
ATOM 2216 C C . PRO B 1 127 ? -14.156 0.275 12.344 1 92.94 127 PRO B C 1
ATOM 2218 O O . PRO B 1 127 ? -14.039 -0.26 11.234 1 92.94 127 PRO B O 1
ATOM 2221 N N . SER B 1 128 ? -13.203 0.806 13.07 1 95.62 128 SER B N 1
ATOM 2222 C CA . SER B 1 128 ? -11.828 0.566 12.648 1 95.62 128 SER B CA 1
ATOM 2223 C C . SER B 1 128 ? -10.859 0.691 13.82 1 95.62 128 SER B C 1
ATOM 2225 O O . SER B 1 128 ? -11.078 1.493 14.727 1 95.62 128 SER B O 1
ATOM 2227 N N . LEU B 1 129 ? -9.773 -0.086 13.703 1 93.31 129 LEU B N 1
ATOM 2228 C CA . LEU B 1 129 ? -8.68 0.044 14.664 1 93.31 129 LEU B CA 1
ATOM 2229 C C . LEU B 1 129 ? -7.781 1.226 14.305 1 93.31 129 LEU B C 1
ATOM 2231 O O . LEU B 1 129 ? -6.969 1.66 15.117 1 93.31 129 LEU B O 1
ATOM 2235 N N . TYR B 1 130 ? -7.938 1.734 13.148 1 97.12 130 TYR B N 1
ATOM 2236 C CA . TYR B 1 130 ? -7.102 2.824 12.656 1 97.12 130 TYR B CA 1
ATOM 2237 C C . TYR B 1 130 ? -7.836 4.156 12.742 1 97.12 130 TYR B C 1
ATOM 2239 O O . TYR B 1 130 ? -9.07 4.199 12.711 1 97.12 130 TYR B O 1
ATOM 2247 N N . GLN B 1 131 ? -7.039 5.184 12.844 1 98.31 131 GLN B N 1
ATOM 2248 C CA . GLN B 1 131 ? -7.598 6.531 12.844 1 98.31 131 GLN B CA 1
ATOM 2249 C C . GLN B 1 131 ? -7.77 7.055 11.422 1 98.31 131 GLN B C 1
ATOM 2251 O O . GLN B 1 131 ? -8.758 7.723 11.117 1 98.31 131 GLN B O 1
ATOM 2256 N N . CYS B 1 132 ? -6.832 6.738 10.586 1 98.56 132 CYS B N 1
ATOM 2257 C CA . CYS B 1 132 ? -6.832 7.137 9.188 1 98.56 132 CYS B CA 1
ATOM 2258 C C . CYS B 1 132 ? -6.199 6.059 8.312 1 98.56 132 CYS B C 1
ATOM 2260 O O . CYS B 1 132 ? -5.43 5.23 8.805 1 98.56 132 CYS B O 1
ATOM 2262 N N . ILE B 1 133 ? -6.566 6.09 7.074 1 98.25 133 ILE B N 1
ATOM 2263 C CA . ILE B 1 133 ? -5.832 5.414 6.008 1 98.25 133 ILE B CA 1
ATOM 2264 C C . ILE B 1 133 ? -5.203 6.449 5.078 1 98.25 133 ILE B C 1
ATOM 2266 O O . ILE B 1 133 ? -5.91 7.262 4.477 1 98.25 133 ILE B O 1
ATOM 2270 N N . MET B 1 134 ? -3.92 6.473 5.094 1 98.06 134 MET B N 1
ATOM 2271 C CA . MET B 1 134 ? -3.201 7.262 4.098 1 98.06 134 MET B CA 1
ATOM 2272 C C . MET B 1 134 ? -3.139 6.523 2.764 1 98.06 134 MET B C 1
ATOM 2274 O O . MET B 1 134 ? -2.398 5.551 2.621 1 98.06 134 MET B O 1
ATOM 2278 N N . GLY B 1 135 ? -3.865 6.992 1.81 1 96.88 135 GLY B N 1
ATOM 2279 C CA . GLY B 1 135 ? -3.959 6.367 0.5 1 96.88 135 GLY B CA 1
ATOM 2280 C C . GLY B 1 135 ? -2.961 6.922 -0.499 1 96.88 135 GLY B C 1
ATOM 2281 O O . GLY B 1 135 ? -1.979 7.562 -0.115 1 96.88 135 GLY B O 1
ATOM 2282 N N . ARG B 1 136 ? -3.258 6.648 -1.736 1 95.06 136 ARG B N 1
ATOM 2283 C CA . ARG B 1 136 ? -2.322 6.957 -2.812 1 95.06 136 ARG B CA 1
ATOM 2284 C C . ARG B 1 136 ? -2.162 8.461 -2.984 1 95.06 136 ARG B C 1
ATOM 2286 O O . ARG B 1 136 ? -1.072 8.945 -3.299 1 95.06 136 ARG B O 1
ATOM 2293 N N . THR B 1 137 ? -3.221 9.211 -2.779 1 94.69 137 THR B N 1
ATOM 2294 C CA . THR B 1 137 ? -3.18 10.648 -3.045 1 94.69 137 THR B CA 1
ATOM 2295 C C . THR B 1 137 ? -2.193 11.336 -2.109 1 94.69 137 THR B C 1
ATOM 2297 O O . THR B 1 137 ? -1.285 12.039 -2.564 1 94.69 137 THR B O 1
ATOM 2300 N N . ALA B 1 138 ? -2.289 11.062 -0.871 1 96.81 138 ALA B N 1
ATOM 2301 C CA . ALA B 1 138 ? -1.384 11.688 0.09 1 96.81 138 ALA B CA 1
ATOM 2302 C C . ALA B 1 138 ? 0.042 11.172 -0.085 1 96.81 138 ALA B C 1
ATOM 2304 O O . ALA B 1 138 ? 1.004 11.938 0.044 1 96.81 138 ALA B O 1
ATOM 2305 N N . ILE B 1 139 ? 0.143 9.914 -0.365 1 96.75 139 ILE B N 1
ATOM 2306 C CA . ILE B 1 139 ? 1.462 9.312 -0.533 1 96.75 139 ILE B CA 1
ATOM 2307 C C . ILE B 1 139 ? 2.182 9.969 -1.708 1 96.75 139 ILE B C 1
ATOM 2309 O O . ILE B 1 139 ? 3.367 10.297 -1.612 1 96.75 139 ILE B O 1
ATOM 2313 N N . VAL B 1 140 ? 1.474 10.195 -2.793 1 95.31 140 VAL B N 1
ATOM 2314 C CA . VAL B 1 140 ? 2.059 10.797 -3.988 1 95.31 140 VAL B CA 1
ATOM 2315 C C . VAL B 1 140 ? 2.338 12.273 -3.742 1 95.31 140 VAL B C 1
ATOM 2317 O O . VAL B 1 140 ? 3.389 12.789 -4.133 1 95.31 140 VAL B O 1
ATOM 2320 N N . ASP B 1 141 ? 1.419 12.922 -3.066 1 95.06 141 ASP B N 1
ATOM 2321 C CA . ASP B 1 141 ? 1.62 14.328 -2.764 1 95.06 141 ASP B CA 1
ATOM 2322 C C . ASP B 1 141 ? 2.854 14.539 -1.887 1 95.06 141 ASP B C 1
ATOM 2324 O O . ASP B 1 141 ? 3.568 15.531 -2.033 1 95.06 141 ASP B O 1
ATOM 2328 N N . LEU B 1 142 ? 3.076 13.594 -1.006 1 96.38 142 LEU B N 1
ATOM 2329 C CA . LEU B 1 142 ? 4.23 13.664 -0.119 1 96.38 142 LEU B CA 1
ATOM 2330 C C . LEU B 1 142 ? 5.488 13.172 -0.829 1 96.38 142 LEU B C 1
ATOM 2332 O O . LEU B 1 142 ? 6.602 13.344 -0.323 1 96.38 142 LEU B O 1
ATOM 2336 N N . LEU B 1 143 ? 5.242 12.539 -1.929 1 95.12 143 LEU B N 1
ATOM 2337 C CA . LEU B 1 143 ? 6.301 11.852 -2.658 1 95.12 143 LEU B CA 1
ATOM 2338 C C . LEU B 1 143 ? 7.031 10.867 -1.754 1 95.12 143 LEU B C 1
ATOM 2340 O O . LEU B 1 143 ? 8.266 10.852 -1.71 1 95.12 143 LEU B O 1
ATOM 2344 N N . ALA B 1 144 ? 6.293 10.133 -1.017 1 97.25 144 ALA B N 1
ATOM 2345 C CA . ALA B 1 144 ? 6.848 9.172 -0.071 1 97.25 144 ALA B CA 1
ATOM 2346 C C . ALA B 1 144 ? 6.914 7.773 -0.682 1 97.25 144 ALA B C 1
ATOM 2348 O O . ALA B 1 144 ? 6.145 7.453 -1.592 1 97.25 144 ALA B O 1
ATOM 2349 N N . VAL B 1 145 ? 7.801 7.02 -0.202 1 97.75 145 VAL B N 1
ATOM 2350 C CA . VAL B 1 145 ? 7.891 5.602 -0.528 1 97.75 145 VAL B CA 1
ATOM 2351 C C . VAL B 1 145 ? 7.797 4.77 0.75 1 97.75 145 VAL B C 1
ATOM 2353 O O . VAL B 1 145 ? 8.688 4.832 1.603 1 97.75 145 VAL B O 1
ATOM 2356 N N . PRO B 1 146 ? 6.715 4.031 0.882 1 97.88 146 PRO B N 1
ATOM 2357 C CA . PRO B 1 146 ? 6.59 3.121 2.023 1 97.88 146 PRO B CA 1
ATOM 2358 C C . PRO B 1 146 ? 7.211 1.752 1.76 1 97.88 146 PRO B C 1
ATOM 2360 O O . PRO B 1 146 ? 7.293 1.32 0.607 1 97.88 146 PRO B O 1
ATOM 2363 N N . SER B 1 147 ? 7.641 1.155 2.803 1 96.5 147 SER B N 1
ATOM 2364 C CA . SER B 1 147 ? 8.055 -0.243 2.773 1 96.5 147 SER B CA 1
ATOM 2365 C C . SER B 1 147 ? 7.516 -1.006 3.979 1 96.5 147 SER B C 1
ATOM 2367 O O . SER B 1 147 ? 7.969 -0.798 5.105 1 96.5 147 SER B O 1
ATOM 2369 N N . THR B 1 148 ? 6.637 -1.854 3.668 1 95 148 THR B N 1
ATOM 2370 C CA . THR B 1 148 ? 6.09 -2.68 4.738 1 95 148 THR B CA 1
ATOM 2371 C C . THR B 1 148 ? 7.141 -3.654 5.262 1 95 148 THR B C 1
ATOM 2373 O O . THR B 1 148 ? 7.184 -3.953 6.457 1 95 148 THR B O 1
ATOM 2376 N N . ALA B 1 149 ? 7.973 -4.133 4.395 1 93.25 149 ALA B N 1
ATOM 2377 C CA . ALA B 1 149 ? 9.047 -5.027 4.824 1 93.25 149 ALA B CA 1
ATOM 2378 C C . ALA B 1 149 ? 9.945 -4.348 5.855 1 93.25 149 ALA B C 1
ATOM 2380 O O . ALA B 1 149 ? 10.398 -4.988 6.812 1 93.25 149 ALA B O 1
ATOM 2381 N N . HIS B 1 150 ? 10.18 -3.125 5.703 1 94.25 150 HIS B N 1
ATOM 2382 C CA . HIS B 1 150 ? 11.078 -2.379 6.57 1 94.25 150 HIS B CA 1
ATOM 2383 C C . HIS B 1 150 ? 10.32 -1.712 7.715 1 94.25 150 HIS B C 1
ATOM 2385 O O . HIS B 1 150 ? 10.93 -1.23 8.672 1 94.25 150 HIS B O 1
ATOM 2391 N N . LEU B 1 151 ? 9.016 -1.599 7.516 1 94.56 151 LEU B N 1
ATOM 2392 C CA . LEU B 1 151 ? 8.148 -0.856 8.43 1 94.56 151 LEU B CA 1
ATOM 2393 C C . LEU B 1 151 ? 8.586 0.601 8.523 1 94.56 151 LEU B C 1
ATOM 2395 O O . LEU B 1 151 ? 8.695 1.146 9.625 1 94.56 151 LEU B O 1
ATOM 2399 N N . LYS B 1 152 ? 8.82 1.188 7.301 1 95.62 152 LYS B N 1
ATOM 2400 C CA . LYS B 1 152 ? 9.289 2.568 7.211 1 95.62 152 LYS B CA 1
ATOM 2401 C C . LYS B 1 152 ? 8.625 3.301 6.051 1 95.62 152 LYS B C 1
ATOM 2403 O O . LYS B 1 152 ? 8.273 2.686 5.039 1 95.62 152 LYS B O 1
ATOM 2408 N N . LEU B 1 153 ? 8.461 4.527 6.219 1 97.88 153 LEU B N 1
ATOM 2409 C CA . LEU B 1 153 ? 8.102 5.469 5.164 1 97.88 153 LEU B CA 1
ATOM 2410 C C . LEU B 1 153 ? 9.195 6.52 4.984 1 97.88 153 LEU B C 1
ATOM 2412 O O . LEU B 1 153 ? 9.602 7.168 5.949 1 97.88 153 LEU B O 1
ATOM 2416 N N . LYS B 1 154 ? 9.695 6.625 3.76 1 98.31 154 LYS B N 1
ATOM 2417 C CA . LYS B 1 154 ? 10.727 7.621 3.502 1 98.31 154 LYS B CA 1
ATOM 2418 C C . LYS B 1 154 ? 10.211 8.727 2.582 1 98.31 154 LYS B C 1
ATOM 2420 O O . LYS B 1 154 ? 9.461 8.453 1.642 1 98.31 154 LYS B O 1
ATOM 2425 N N . TYR B 1 155 ? 10.594 9.922 2.822 1 98.12 155 TYR B N 1
ATOM 2426 C CA . TYR B 1 155 ? 10.172 11.102 2.068 1 98.12 155 TYR B CA 1
ATOM 2427 C C . TYR B 1 155 ? 11.258 12.172 2.07 1 98.12 155 TYR B C 1
ATOM 2429 O O . TYR B 1 155 ? 12.25 12.047 2.785 1 98.12 155 TYR B O 1
ATOM 2437 N N . TYR B 1 156 ? 11.062 13.164 1.248 1 97.44 156 TYR B N 1
ATOM 2438 C CA . TYR B 1 156 ? 11.977 14.297 1.22 1 97.44 156 TYR B CA 1
ATOM 2439 C C . TYR B 1 156 ? 11.492 15.406 2.152 1 97.44 156 TYR B C 1
ATOM 2441 O O . TYR B 1 156 ? 10.32 15.789 2.123 1 97.44 156 TYR B O 1
ATOM 2449 N N . THR B 1 157 ? 12.422 15.867 2.928 1 97.12 157 THR B N 1
ATOM 2450 C CA . THR B 1 157 ? 12.125 17.047 3.721 1 97.12 157 THR B CA 1
ATOM 2451 C C . THR B 1 157 ? 12.031 18.297 2.832 1 97.12 157 THR B C 1
ATOM 2453 O O . THR B 1 157 ? 12.312 18.219 1.634 1 97.12 157 THR B O 1
ATOM 2456 N N . ASN B 1 158 ? 11.664 19.391 3.461 1 95.56 158 ASN B N 1
ATOM 2457 C CA . ASN B 1 158 ? 11.594 20.656 2.721 1 95.56 158 ASN B CA 1
ATOM 2458 C C . ASN B 1 158 ? 12.969 21.062 2.195 1 95.56 158 ASN B C 1
ATOM 2460 O O . ASN B 1 158 ? 13.062 21.797 1.209 1 95.56 158 ASN B O 1
ATOM 2464 N N . LYS B 1 159 ? 14.031 20.578 2.773 1 93.94 159 LYS B N 1
ATOM 2465 C CA . LYS B 1 159 ? 15.391 20.938 2.367 1 93.94 159 LYS B CA 1
ATOM 2466 C C . LYS B 1 159 ? 15.953 19.906 1.387 1 93.94 159 LYS B C 1
ATOM 2468 O O . LYS B 1 159 ? 17.141 19.953 1.046 1 93.94 159 LYS B O 1
ATOM 2473 N N . GLY B 1 160 ? 15.125 18.891 1.1 1 93.19 160 GLY B N 1
ATOM 2474 C CA . GLY B 1 160 ? 15.555 17.906 0.107 1 93.19 160 GLY B CA 1
ATOM 2475 C C . GLY B 1 160 ? 16.297 16.734 0.708 1 93.19 160 GLY B C 1
ATOM 2476 O O . GLY B 1 160 ? 16.781 15.859 -0.019 1 93.19 160 GLY B O 1
ATOM 2477 N N . GLN B 1 161 ? 16.438 16.734 2.008 1 95.38 161 GLN B N 1
ATOM 2478 C CA . GLN B 1 161 ? 17.031 15.578 2.676 1 95.38 161 GLN B CA 1
ATOM 2479 C C . GLN B 1 161 ? 16.031 14.438 2.805 1 95.38 161 GLN B C 1
ATOM 2481 O O . GLN B 1 161 ? 14.82 14.656 2.754 1 95.38 161 GLN B O 1
ATOM 2486 N N . VAL B 1 162 ? 16.562 13.25 2.904 1 97.12 162 VAL B N 1
ATOM 2487 C CA . VAL B 1 162 ? 15.688 12.094 3.078 1 97.12 162 VAL B CA 1
ATOM 2488 C C . VAL B 1 162 ? 15.414 11.867 4.562 1 97.12 162 VAL B C 1
ATOM 2490 O O . VAL B 1 162 ? 16.344 11.875 5.379 1 97.12 162 VAL B O 1
ATOM 2493 N N . ALA B 1 163 ? 14.18 11.734 4.836 1 97.94 163 ALA B N 1
ATOM 2494 C CA . ALA B 1 163 ? 13.742 11.43 6.195 1 97.94 163 ALA B CA 1
ATOM 2495 C C . ALA B 1 163 ? 12.969 10.117 6.238 1 97.94 163 ALA B C 1
ATOM 2497 O O . ALA B 1 163 ? 12.461 9.648 5.215 1 97.94 163 ALA B O 1
ATOM 2498 N N . THR B 1 164 ? 12.969 9.508 7.418 1 95.31 164 THR B N 1
ATOM 2499 C CA . THR B 1 164 ? 12.219 8.281 7.684 1 95.31 164 THR B CA 1
ATOM 2500 C C . THR B 1 164 ? 11.297 8.469 8.883 1 95.31 164 THR B C 1
ATOM 2502 O O . THR B 1 164 ? 11.703 9.023 9.906 1 95.31 164 THR B O 1
#